Protein AF-A0A2D6R5Z2-F1 (afdb_monomer_lite)

Structure (mmCIF, N/CA/C/O backbone):
data_AF-A0A2D6R5Z2-F1
#
_entry.id   AF-A0A2D6R5Z2-F1
#
loop_
_atom_site.group_PDB
_atom_site.id
_atom_site.type_symbol
_atom_site.label_atom_id
_atom_site.label_alt_id
_atom_site.label_comp_id
_atom_site.label_asym_id
_atom_site.label_entity_id
_atom_site.label_seq_id
_atom_site.pdbx_PDB_ins_code
_atom_site.Cartn_x
_atom_site.Cartn_y
_atom_site.Cartn_z
_atom_site.occupancy
_atom_site.B_iso_or_equiv
_atom_site.auth_seq_id
_atom_site.auth_comp_id
_atom_site.auth_asym_id
_atom_site.auth_atom_id
_atom_site.pdbx_PDB_model_num
ATOM 1 N N . MET A 1 1 ? 13.146 -60.254 15.823 1.00 39.16 1 MET A N 1
ATOM 2 C CA . MET A 1 1 ? 13.601 -58.857 15.724 1.00 39.16 1 MET A CA 1
ATOM 3 C C . MET A 1 1 ? 12.431 -58.099 15.149 1.00 39.16 1 MET A C 1
ATOM 5 O O . MET A 1 1 ? 12.145 -58.248 13.973 1.00 39.16 1 MET A O 1
ATOM 9 N N . THR A 1 2 ? 11.642 -57.495 16.027 1.00 37.59 2 THR A N 1
ATOM 10 C CA . THR A 1 2 ? 10.521 -56.629 15.668 1.00 37.59 2 THR A CA 1
ATOM 11 C C . THR A 1 2 ? 11.121 -55.291 15.269 1.00 37.59 2 THR A C 1
ATOM 13 O O . THR A 1 2 ? 11.724 -54.625 16.105 1.00 37.59 2 THR A O 1
ATOM 16 N N . GLU A 1 3 ? 11.061 -54.972 13.980 1.00 41.88 3 GLU A N 1
ATOM 17 C CA . GLU A 1 3 ? 11.321 -53.620 13.497 1.00 41.88 3 GLU A CA 1
ATOM 18 C C . GLU A 1 3 ? 10.160 -52.746 13.962 1.00 41.88 3 GLU A C 1
ATOM 20 O O . GLU A 1 3 ? 9.023 -52.911 13.518 1.00 41.88 3 GLU A O 1
ATOM 25 N N . ASP A 1 4 ? 10.458 -51.869 14.917 1.00 38.34 4 ASP A N 1
ATOM 26 C CA . ASP A 1 4 ? 9.591 -50.766 15.292 1.00 38.34 4 ASP A CA 1
ATOM 27 C C . ASP A 1 4 ? 9.442 -49.857 14.069 1.00 38.34 4 ASP A C 1
ATOM 29 O O . ASP A 1 4 ? 10.375 -49.172 13.644 1.00 38.34 4 ASP A O 1
ATOM 33 N N . VAL A 1 5 ? 8.252 -49.897 13.474 1.00 45.47 5 VAL A N 1
ATOM 34 C CA . VAL A 1 5 ? 7.792 -48.903 12.511 1.00 45.47 5 VAL A CA 1
ATOM 35 C C . VAL A 1 5 ? 7.695 -47.589 13.277 1.00 45.47 5 VAL A C 1
ATOM 37 O O . VAL A 1 5 ? 6.793 -47.402 14.091 1.00 45.47 5 VAL A O 1
ATOM 40 N N . ILE A 1 6 ? 8.661 -46.700 13.052 1.00 46.09 6 ILE A N 1
ATOM 41 C CA . ILE A 1 6 ? 8.585 -45.309 13.491 1.00 46.09 6 ILE A CA 1
ATOM 42 C C . ILE A 1 6 ? 7.458 -44.680 12.672 1.00 46.09 6 ILE A C 1
ATOM 44 O O . ILE A 1 6 ? 7.634 -44.320 11.511 1.00 46.09 6 ILE A O 1
ATOM 48 N N . GLU A 1 7 ? 6.273 -44.640 13.270 1.00 42.28 7 GLU A N 1
ATOM 49 C CA . GLU A 1 7 ? 5.116 -43.899 12.794 1.00 42.28 7 GLU A CA 1
ATOM 50 C C . GLU A 1 7 ? 5.512 -42.414 12.816 1.00 42.28 7 GLU A C 1
ATOM 52 O O . GLU A 1 7 ? 5.564 -41.781 13.871 1.00 42.28 7 GLU A O 1
ATOM 57 N N . SER A 1 8 ? 5.921 -41.879 11.662 1.00 46.06 8 SER A N 1
ATOM 58 C CA . SER A 1 8 ? 6.124 -40.445 11.483 1.00 46.06 8 SER A CA 1
ATOM 59 C C . SER A 1 8 ? 4.762 -39.778 11.638 1.00 46.06 8 SER A C 1
ATOM 61 O O . SER A 1 8 ? 3.939 -39.816 10.721 1.00 46.06 8 SER A O 1
ATOM 63 N N . ASP A 1 9 ? 4.509 -39.231 12.822 1.00 47.25 9 ASP A N 1
ATOM 64 C CA . ASP A 1 9 ? 3.359 -38.381 13.115 1.00 47.25 9 ASP A CA 1
ATOM 65 C C . ASP A 1 9 ? 3.515 -37.072 12.326 1.00 47.25 9 ASP A C 1
ATOM 67 O O . ASP A 1 9 ? 3.934 -36.042 12.843 1.00 47.25 9 ASP A O 1
ATOM 71 N N . ASP A 1 10 ? 3.244 -37.144 11.022 1.00 53.81 10 ASP A N 1
ATOM 72 C CA . ASP A 1 10 ? 3.355 -36.057 10.043 1.00 53.81 10 ASP A CA 1
ATOM 73 C C . ASP A 1 10 ? 2.135 -35.123 10.131 1.00 53.81 10 ASP A C 1
ATOM 75 O O . ASP A 1 10 ? 1.510 -34.712 9.152 1.00 53.81 10 ASP A O 1
ATOM 79 N N . ARG A 1 11 ? 1.711 -34.846 11.364 1.00 55.25 11 ARG A N 1
ATOM 80 C CA . ARG A 1 11 ? 0.680 -33.868 11.674 1.00 55.25 11 ARG A CA 1
ATOM 81 C C . ARG A 1 11 ? 1.397 -32.579 12.017 1.00 55.25 11 ARG A C 1
ATOM 83 O O . ARG A 1 11 ? 1.674 -32.329 13.186 1.00 55.25 11 ARG A O 1
ATOM 90 N N . LEU A 1 12 ? 1.663 -31.762 10.994 1.00 60.84 12 LEU A N 1
ATOM 91 C CA . LEU A 1 12 ? 2.013 -30.350 11.179 1.00 60.84 12 LEU A CA 1
ATOM 92 C C . LEU A 1 12 ? 1.148 -29.773 12.301 1.00 60.84 12 LEU A C 1
ATOM 94 O O . LEU A 1 12 ? -0.090 -29.876 12.252 1.00 60.84 12 LEU A O 1
ATOM 98 N N . SER A 1 13 ? 1.802 -29.219 13.320 1.00 74.31 13 SER A N 1
ATOM 99 C CA . SER A 1 13 ? 1.117 -28.601 14.443 1.00 74.31 13 SER A CA 1
ATOM 100 C C . SER A 1 13 ? 0.208 -27.495 13.916 1.00 74.31 13 SER A C 1
ATOM 102 O O . SER A 1 13 ? 0.458 -26.897 12.868 1.00 74.31 13 SER A O 1
ATOM 104 N N . LEU A 1 14 ? -0.863 -27.188 14.648 1.00 72.44 14 LEU A N 1
ATOM 105 C CA . LEU A 1 14 ? -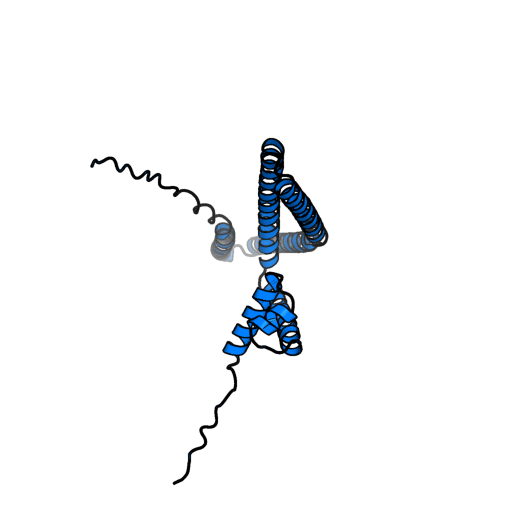1.755 -26.082 14.285 1.00 72.44 14 LEU A CA 1
ATOM 106 C C . LEU A 1 14 ? -0.979 -24.756 14.144 1.00 72.44 14 LEU A C 1
ATOM 108 O O . LEU A 1 14 ? -1.360 -23.895 13.360 1.00 72.44 14 LEU A O 1
ATOM 112 N N . ILE A 1 15 ? 0.121 -24.629 14.892 1.00 78.31 15 ILE A N 1
ATOM 113 C CA . ILE A 1 15 ? 1.047 -23.496 14.846 1.00 78.31 15 ILE A CA 1
ATOM 114 C C . ILE A 1 15 ? 1.852 -23.507 13.540 1.00 78.31 15 ILE A C 1
ATOM 116 O O . ILE A 1 15 ? 1.891 -22.490 12.860 1.00 78.31 15 ILE A O 1
ATOM 120 N N . ASP A 1 16 ? 2.402 -24.656 13.145 1.00 81.69 16 ASP A N 1
ATOM 121 C CA . ASP A 1 16 ? 3.191 -24.787 11.912 1.00 81.69 16 ASP A CA 1
ATOM 122 C C . ASP A 1 16 ? 2.331 -24.510 10.670 1.00 81.69 16 ASP A C 1
ATOM 124 O O . ASP A 1 16 ? 2.768 -23.866 9.720 1.00 81.69 16 ASP A O 1
ATOM 128 N N . LYS A 1 17 ? 1.063 -24.942 10.690 1.00 78.94 17 LYS A N 1
ATOM 129 C CA . LYS A 1 17 ? 0.096 -24.614 9.631 1.00 78.94 17 LYS A CA 1
ATOM 130 C C . LYS A 1 17 ? -0.216 -23.122 9.580 1.00 78.94 17 LYS A C 1
ATOM 132 O O . LYS A 1 17 ? -0.336 -22.572 8.492 1.00 78.94 17 LYS A O 1
ATOM 137 N N . LEU A 1 18 ? -0.344 -22.471 10.736 1.00 81.88 18 LEU A N 1
ATOM 138 C CA . LEU A 1 18 ? -0.590 -21.032 10.805 1.00 81.88 18 LEU A CA 1
ATOM 139 C C . LEU A 1 18 ? 0.605 -20.230 10.270 1.00 81.88 18 LEU A C 1
ATOM 141 O O . LEU A 1 18 ? 0.402 -19.265 9.540 1.00 81.88 18 LEU A O 1
ATOM 145 N N . GLU A 1 19 ? 1.832 -20.646 10.588 1.00 85.12 19 GLU A N 1
ATOM 146 C CA . GLU A 1 19 ? 3.057 -20.040 10.052 1.00 85.12 19 GLU A CA 1
ATOM 147 C C . GLU A 1 19 ? 3.132 -20.191 8.527 1.00 85.12 19 GLU A C 1
ATOM 149 O O . GLU A 1 19 ? 3.438 -19.235 7.815 1.00 85.12 19 GLU A O 1
ATOM 154 N N . LEU A 1 20 ? 2.754 -21.360 8.005 1.00 85.06 20 LEU A N 1
ATOM 155 C CA . LEU A 1 20 ? 2.728 -21.622 6.568 1.00 85.06 20 LEU A CA 1
ATOM 156 C C . LEU A 1 20 ? 1.670 -20.767 5.847 1.00 85.06 20 LEU A C 1
ATOM 158 O O . LEU A 1 20 ? 1.947 -20.207 4.785 1.00 85.06 20 LEU A O 1
ATOM 162 N N . VAL A 1 21 ? 0.490 -20.593 6.454 1.00 85.62 21 VAL A N 1
ATOM 163 C CA . VAL A 1 21 ? -0.570 -19.692 5.968 1.00 85.62 21 VAL A CA 1
ATOM 164 C C . VAL A 1 21 ? -0.108 -18.233 5.961 1.00 85.62 21 VAL A C 1
ATOM 166 O O . VAL A 1 21 ? -0.325 -17.537 4.967 1.00 85.62 21 VAL A O 1
ATOM 169 N N . ASP A 1 22 ? 0.552 -17.764 7.023 1.00 84.81 22 ASP A N 1
ATOM 170 C CA . ASP A 1 22 ? 1.088 -16.398 7.089 1.00 84.81 22 ASP A CA 1
ATOM 171 C C . ASP A 1 22 ? 2.170 -16.171 6.027 1.00 84.81 22 ASP A C 1
ATOM 173 O O . ASP A 1 22 ? 2.148 -15.180 5.297 1.00 84.81 22 ASP A O 1
ATOM 177 N N . GLN A 1 23 ? 3.065 -17.140 5.847 1.00 86.12 23 GLN A N 1
ATOM 178 C CA . GLN A 1 23 ? 4.128 -17.066 4.856 1.00 86.12 23 GLN A CA 1
ATOM 179 C C . GLN A 1 23 ? 3.578 -17.037 3.417 1.00 86.12 23 GLN A C 1
ATOM 181 O O . GLN A 1 23 ? 3.997 -16.203 2.607 1.00 86.12 23 GLN A O 1
ATOM 186 N N . VAL A 1 24 ? 2.589 -17.879 3.100 1.00 87.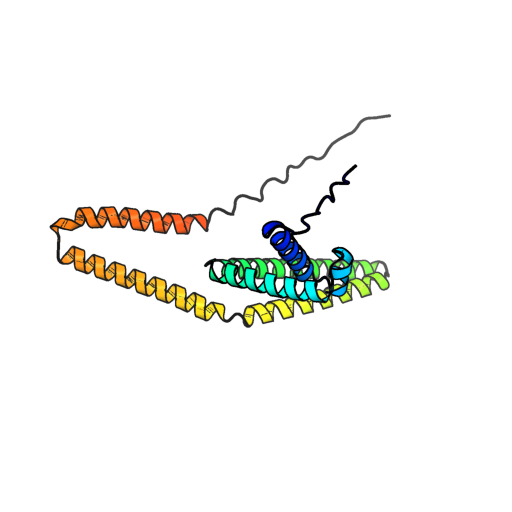06 24 VAL A N 1
ATOM 187 C CA . VAL A 1 24 ? 1.868 -17.857 1.813 1.00 87.06 24 VAL A CA 1
ATOM 188 C C . VAL A 1 24 ? 1.133 -16.528 1.617 1.00 87.06 24 VAL A C 1
ATOM 190 O O . VAL A 1 24 ? 1.204 -15.932 0.536 1.00 87.06 24 VAL A O 1
ATOM 193 N N . GLY A 1 25 ? 0.480 -16.025 2.665 1.00 84.50 25 GLY A N 1
ATOM 194 C CA . GLY A 1 25 ? -0.181 -14.723 2.687 1.00 84.50 25 GLY A CA 1
ATOM 195 C C . GLY A 1 25 ? 0.772 -13.565 2.391 1.00 84.50 25 GLY A C 1
ATOM 196 O O . GLY A 1 25 ? 0.488 -12.715 1.542 1.00 84.50 25 GLY A O 1
ATOM 197 N N . MET A 1 26 ? 1.953 -13.574 3.008 1.00 83.69 26 MET A N 1
ATOM 198 C CA . MET A 1 26 ? 3.022 -12.602 2.776 1.00 83.69 26 MET A CA 1
ATOM 199 C C . MET A 1 26 ? 3.524 -12.626 1.333 1.00 83.69 26 MET A C 1
ATOM 201 O O . MET A 1 26 ? 3.704 -11.566 0.725 1.00 83.69 26 MET A O 1
ATOM 205 N N . TYR A 1 27 ? 3.743 -13.806 0.747 1.00 85.00 27 TYR A N 1
ATOM 206 C CA . TYR A 1 27 ? 4.125 -13.899 -0.665 1.00 85.00 27 TYR A CA 1
ATOM 207 C C . TYR A 1 27 ? 3.013 -13.400 -1.588 1.00 85.00 27 TYR A C 1
ATOM 209 O O . TYR A 1 27 ? 3.294 -12.717 -2.576 1.00 85.00 27 TYR A O 1
ATOM 217 N N . HIS A 1 28 ? 1.751 -13.653 -1.243 1.00 83.50 28 HIS A N 1
ATOM 218 C CA . HIS A 1 28 ? 0.632 -13.126 -2.009 1.00 83.50 28 HIS A CA 1
ATOM 219 C C . HIS A 1 28 ? 0.566 -11.589 -1.964 1.00 83.50 28 HIS A C 1
ATOM 221 O O . HIS A 1 28 ? 0.399 -10.963 -3.012 1.00 83.50 28 HIS A O 1
ATOM 227 N N . ILE A 1 29 ? 0.781 -10.966 -0.797 1.00 82.50 29 ILE A N 1
ATOM 228 C CA . ILE A 1 29 ? 0.843 -9.496 -0.655 1.00 82.50 29 ILE A CA 1
ATOM 229 C C . ILE A 1 29 ? 2.010 -8.902 -1.454 1.00 82.50 29 ILE A C 1
ATOM 231 O O . ILE A 1 29 ? 1.859 -7.857 -2.084 1.00 82.50 29 ILE A O 1
ATOM 235 N N . LYS A 1 30 ? 3.160 -9.585 -1.486 1.00 82.75 30 LYS A N 1
ATOM 236 C CA . LYS A 1 30 ? 4.334 -9.177 -2.279 1.00 82.75 30 LYS A CA 1
ATOM 237 C C . LYS A 1 30 ? 4.113 -9.269 -3.796 1.00 82.75 30 LYS A C 1
ATOM 239 O O . LYS A 1 30 ? 4.973 -8.832 -4.554 1.00 82.75 30 LYS A O 1
ATOM 244 N N . GLY A 1 31 ? 2.977 -9.806 -4.245 1.00 80.25 31 GLY A N 1
ATOM 245 C CA . GLY A 1 31 ? 2.599 -9.865 -5.656 1.00 80.25 31 GLY A CA 1
ATOM 246 C C . GLY A 1 31 ? 3.071 -11.117 -6.392 1.00 80.25 31 GLY A C 1
ATOM 247 O O . GLY A 1 31 ? 2.947 -11.162 -7.615 1.00 80.25 31 GLY A O 1
ATOM 248 N N . TYR A 1 32 ? 3.571 -12.135 -5.682 1.00 85.38 32 TYR A N 1
ATOM 249 C CA . TYR A 1 32 ? 3.871 -13.429 -6.296 1.00 85.38 32 TYR A CA 1
ATOM 250 C C . TYR A 1 32 ? 2.575 -14.100 -6.766 1.00 85.38 32 TYR A C 1
ATOM 252 O O . TYR A 1 32 ? 1.542 -14.083 -6.086 1.00 85.38 32 TYR A O 1
ATOM 260 N N . SER A 1 33 ? 2.620 -14.702 -7.949 1.00 84.62 33 SER A N 1
ATOM 261 C CA . SER A 1 33 ? 1.496 -15.446 -8.502 1.00 84.62 33 SER A CA 1
ATOM 262 C C . SER A 1 33 ? 1.364 -16.821 -7.835 1.00 84.62 33 SER A C 1
ATOM 264 O O . SER A 1 33 ? 2.344 -17.433 -7.423 1.00 84.62 33 SER A O 1
ATOM 266 N N . VAL A 1 34 ? 0.140 -17.356 -7.767 1.00 84.56 34 VAL A N 1
ATOM 267 C CA . VAL A 1 34 ? -0.150 -18.697 -7.213 1.00 84.56 34 VAL A CA 1
ATOM 268 C C . VAL A 1 34 ? 0.807 -19.802 -7.709 1.00 84.56 34 VAL A C 1
ATOM 270 O O . VAL A 1 34 ? 1.256 -20.595 -6.882 1.00 84.56 34 VAL A O 1
ATOM 273 N N . PRO A 1 35 ? 1.158 -19.902 -9.011 1.00 85.38 35 PRO A N 1
ATOM 274 C CA . PRO A 1 35 ? 2.120 -20.910 -9.453 1.00 85.38 35 PRO A CA 1
ATOM 275 C C . PRO A 1 35 ? 3.550 -20.664 -8.948 1.00 85.38 35 PRO A C 1
ATOM 277 O O . PRO A 1 35 ? 4.248 -21.640 -8.689 1.00 85.38 35 PRO A O 1
ATOM 280 N N . GLU A 1 36 ? 3.979 -19.410 -8.780 1.00 83.56 36 GLU A N 1
ATOM 281 C CA . GLU A 1 36 ? 5.300 -19.077 -8.226 1.00 83.56 36 GLU A CA 1
ATOM 282 C C . GLU A 1 36 ? 5.379 -19.430 -6.740 1.00 83.56 36 GLU A C 1
ATOM 284 O O . GLU A 1 36 ? 6.362 -20.022 -6.310 1.00 83.56 36 GLU A O 1
ATOM 289 N N . ILE A 1 37 ? 4.317 -19.149 -5.977 1.00 84.44 37 ILE A N 1
ATOM 290 C CA . ILE A 1 37 ? 4.223 -19.503 -4.551 1.00 84.44 37 ILE A CA 1
ATOM 291 C C . ILE A 1 37 ? 4.243 -21.025 -4.373 1.00 84.44 37 ILE A C 1
ATOM 293 O O . ILE A 1 37 ? 5.003 -21.542 -3.559 1.00 84.44 37 ILE A O 1
ATOM 297 N N . SER A 1 38 ? 3.463 -21.743 -5.186 1.00 86.44 38 SER A N 1
ATOM 298 C CA . SER A 1 38 ? 3.433 -23.210 -5.207 1.00 86.44 38 SER A CA 1
ATOM 299 C C . SER A 1 38 ? 4.816 -23.809 -5.482 1.00 86.44 38 SER A C 1
ATOM 301 O O . SER A 1 38 ? 5.221 -24.742 -4.801 1.00 86.44 38 SER A O 1
ATOM 303 N N . SER A 1 39 ? 5.576 -23.239 -6.425 1.00 86.75 39 SER A N 1
ATOM 304 C CA . SER A 1 39 ? 6.948 -23.690 -6.711 1.00 86.75 39 SER A CA 1
ATOM 305 C C . SER A 1 39 ? 7.965 -23.297 -5.637 1.00 86.75 39 SER A C 1
ATOM 307 O O . SER A 1 39 ? 8.949 -24.003 -5.457 1.00 86.75 39 SER A O 1
ATOM 309 N N . LEU A 1 40 ? 7.760 -22.176 -4.944 1.00 86.50 40 LEU A N 1
ATOM 310 C CA . LEU A 1 40 ? 8.678 -21.695 -3.910 1.00 86.50 40 LEU A CA 1
ATOM 311 C C . LEU A 1 40 ? 8.542 -22.480 -2.602 1.00 86.50 40 LEU A C 1
ATOM 313 O O . LEU A 1 40 ? 9.540 -22.706 -1.925 1.00 86.50 40 LEU A O 1
ATOM 317 N N . MET A 1 41 ? 7.314 -22.861 -2.250 1.00 82.50 41 MET A N 1
ATOM 318 C CA . MET A 1 41 ? 7.002 -23.529 -0.984 1.00 82.50 41 MET A CA 1
ATOM 319 C C . MET A 1 41 ? 6.791 -25.041 -1.123 1.00 82.50 41 MET A C 1
ATOM 321 O O . MET A 1 41 ? 6.594 -25.703 -0.113 1.00 82.50 41 MET A O 1
ATOM 325 N N . ASP A 1 42 ? 6.854 -25.577 -2.348 1.00 84.81 42 ASP A N 1
ATOM 326 C CA . ASP A 1 42 ? 6.578 -26.987 -2.669 1.00 84.81 42 ASP A CA 1
ATOM 327 C C . ASP A 1 42 ? 5.188 -27.448 -2.191 1.00 84.81 42 ASP A C 1
ATOM 329 O O . ASP A 1 42 ? 5.005 -28.524 -1.630 1.00 84.81 42 ASP A O 1
ATOM 333 N N . VAL A 1 43 ? 4.188 -26.586 -2.402 1.00 84.38 43 VAL A N 1
ATOM 334 C CA . VAL A 1 43 ? 2.793 -26.809 -1.990 1.00 84.38 43 VAL A CA 1
ATOM 335 C C . VAL A 1 43 ? 1.886 -26.863 -3.215 1.00 84.38 43 VAL A C 1
ATOM 337 O O . VAL A 1 43 ? 2.140 -26.176 -4.214 1.00 84.38 43 VAL A O 1
ATOM 340 N N . ASP A 1 44 ? 0.803 -27.643 -3.166 1.00 88.56 44 ASP A N 1
ATOM 341 C CA . ASP A 1 44 ? -0.120 -27.737 -4.294 1.00 88.56 44 ASP A CA 1
ATOM 342 C C . ASP A 1 44 ? -0.838 -26.401 -4.562 1.00 88.56 44 ASP A C 1
ATOM 344 O O . ASP A 1 44 ? -1.157 -25.615 -3.668 1.00 88.56 44 ASP A O 1
ATOM 348 N N . LYS A 1 45 ? -1.140 -26.128 -5.834 1.00 85.31 45 LYS A N 1
ATOM 349 C CA . LYS A 1 45 ? -1.816 -24.886 -6.246 1.00 85.31 45 LYS A CA 1
ATOM 350 C C . LYS A 1 45 ? -3.226 -24.754 -5.667 1.00 85.31 45 LYS A C 1
ATOM 352 O O . LYS A 1 45 ? -3.760 -23.643 -5.656 1.00 85.31 45 LYS A O 1
ATOM 357 N N . SER A 1 46 ? -3.874 -25.859 -5.302 1.00 87.25 46 SER A N 1
ATOM 358 C CA . SER A 1 46 ? -5.163 -25.846 -4.610 1.00 87.25 46 SER A CA 1
ATOM 359 C C . SER A 1 46 ? -4.989 -25.367 -3.173 1.00 87.25 46 SER A C 1
ATOM 361 O O . SER A 1 46 ? -5.631 -24.398 -2.776 1.00 87.25 46 SER A O 1
ATOM 363 N N . GLU A 1 47 ? -4.042 -25.961 -2.452 1.00 84.44 47 GLU A N 1
ATOM 364 C CA . GLU A 1 47 ? -3.737 -25.630 -1.058 1.00 84.44 47 GLU A CA 1
ATOM 365 C C . GLU A 1 47 ? -3.251 -24.183 -0.915 1.00 84.44 47 GLU A C 1
ATOM 367 O O . GLU A 1 47 ? -3.691 -23.468 -0.024 1.00 84.44 47 GLU A O 1
ATOM 372 N N . VAL A 1 48 ? -2.443 -23.677 -1.855 1.00 85.25 48 VAL A N 1
ATOM 373 C CA . VAL A 1 48 ? -2.037 -22.257 -1.877 1.00 85.25 48 VAL A CA 1
ATOM 374 C C . VAL A 1 48 ? -3.239 -21.312 -1.963 1.00 85.25 48 VAL A C 1
ATOM 376 O O . VAL A 1 48 ? -3.229 -20.256 -1.335 1.00 85.25 48 VAL A O 1
ATOM 379 N N . ARG A 1 49 ? -4.288 -21.657 -2.721 1.00 86.62 49 ARG A N 1
ATOM 380 C CA . ARG A 1 49 ? -5.494 -20.813 -2.795 1.00 86.62 49 ARG A CA 1
ATOM 381 C C . ARG A 1 49 ? -6.282 -20.847 -1.494 1.00 86.62 49 ARG A C 1
ATOM 383 O O . ARG A 1 49 ? -6.701 -19.790 -1.035 1.00 86.62 49 ARG A O 1
ATOM 390 N N . GLU A 1 50 ? -6.442 -22.029 -0.911 1.00 88.44 50 GLU A N 1
ATOM 391 C CA . GLU A 1 50 ? -7.120 -22.195 0.377 1.00 88.44 50 GLU A CA 1
ATOM 392 C C . GLU A 1 50 ? -6.397 -21.414 1.480 1.00 88.44 50 GLU A C 1
ATOM 394 O O . GLU A 1 50 ? -7.028 -20.634 2.187 1.00 88.44 50 GLU A O 1
ATOM 399 N N . MET A 1 51 ? -5.067 -21.500 1.542 1.00 85.75 51 MET A N 1
ATOM 400 C CA . MET A 1 51 ? -4.257 -20.744 2.501 1.00 85.75 51 MET A CA 1
ATOM 401 C C . MET A 1 51 ? -4.330 -19.228 2.281 1.00 85.75 51 MET A C 1
ATOM 403 O O . MET A 1 51 ? -4.361 -18.473 3.247 1.00 85.75 51 MET A O 1
ATOM 407 N N . ILE A 1 52 ? -4.417 -18.752 1.033 1.00 86.00 52 ILE A N 1
ATOM 408 C CA . ILE A 1 52 ? -4.649 -17.325 0.747 1.00 86.00 52 ILE A CA 1
ATOM 409 C C . ILE A 1 52 ? -6.015 -16.869 1.278 1.00 86.00 52 ILE A C 1
ATOM 411 O O . ILE A 1 52 ? -6.133 -15.766 1.820 1.00 86.00 52 ILE A O 1
ATOM 415 N N . ASP A 1 53 ? -7.053 -17.685 1.116 1.00 86.69 53 ASP A N 1
ATOM 416 C CA . ASP A 1 53 ? -8.397 -17.349 1.583 1.00 86.69 53 ASP A CA 1
ATOM 417 C C . ASP A 1 53 ? -8.501 -17.415 3.117 1.00 86.69 53 ASP A C 1
ATOM 419 O O . ASP A 1 53 ? -9.112 -16.531 3.728 1.00 86.69 53 ASP A O 1
ATOM 423 N N . GLU A 1 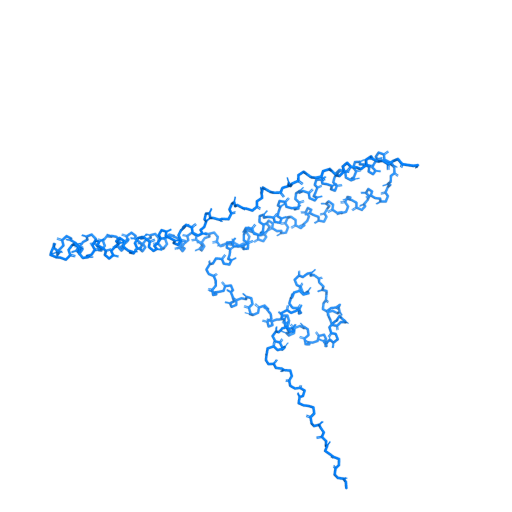54 ? -7.833 -18.376 3.761 1.00 84.00 54 GLU A N 1
ATOM 424 C CA . GLU A 1 54 ? -7.680 -18.421 5.221 1.00 84.00 54 GLU A CA 1
ATOM 425 C C . GLU A 1 54 ? -6.915 -17.205 5.748 1.00 84.00 54 GLU A C 1
ATOM 427 O O . GLU A 1 54 ? -7.352 -16.559 6.703 1.00 84.00 54 GLU A O 1
ATOM 432 N N . TYR A 1 55 ? -5.828 -16.822 5.083 1.00 84.88 55 TYR A N 1
ATOM 433 C CA . TYR A 1 55 ? -5.049 -15.642 5.433 1.00 84.88 55 TYR A CA 1
ATOM 434 C C . TYR A 1 55 ? -5.885 -14.353 5.361 1.00 84.88 55 TYR A C 1
ATOM 436 O O . TYR A 1 55 ? -5.856 -13.523 6.273 1.00 84.88 55 TYR A O 1
ATOM 444 N N . ARG A 1 56 ? -6.724 -14.204 4.327 1.00 82.25 56 ARG A N 1
ATOM 445 C CA . ARG A 1 56 ? -7.684 -13.089 4.230 1.00 82.25 56 ARG A CA 1
ATOM 446 C C . ARG A 1 56 ? -8.695 -13.092 5.371 1.00 82.25 56 ARG A C 1
ATOM 448 O O . ARG A 1 56 ? -9.058 -12.025 5.862 1.00 82.25 56 ARG A O 1
ATOM 455 N N . LEU A 1 57 ? -9.171 -14.263 5.790 1.00 83.94 57 LEU A N 1
ATOM 456 C CA . LEU A 1 57 ? -10.102 -14.377 6.911 1.00 83.94 57 LEU A CA 1
ATOM 457 C C . LEU A 1 57 ? -9.446 -13.941 8.229 1.00 83.94 57 LEU A C 1
ATOM 459 O O . LEU A 1 57 ? -10.079 -13.235 9.015 1.00 83.94 57 LEU A O 1
ATOM 463 N N . ILE A 1 58 ? -8.189 -14.329 8.454 1.00 82.38 58 ILE A N 1
ATOM 464 C CA . ILE A 1 58 ? -7.403 -13.923 9.628 1.00 82.38 58 ILE A CA 1
ATOM 465 C C . ILE A 1 58 ? -7.214 -12.405 9.632 1.00 82.38 58 ILE A C 1
ATOM 467 O O . ILE A 1 58 ? -7.516 -11.764 10.638 1.00 82.38 58 ILE A O 1
ATOM 471 N N . LEU A 1 59 ? -6.821 -11.819 8.497 1.00 76.94 59 LEU A N 1
ATOM 472 C CA . LEU A 1 59 ? -6.682 -10.369 8.355 1.00 76.94 59 LEU A CA 1
ATOM 473 C C . LEU A 1 59 ? -7.994 -9.623 8.613 1.00 76.94 59 LEU A C 1
ATOM 475 O O . LEU A 1 59 ? -7.988 -8.624 9.323 1.00 76.94 59 LEU A O 1
ATOM 479 N N . ASN A 1 60 ? -9.123 -10.106 8.085 1.00 76.56 60 ASN A N 1
ATOM 480 C CA . ASN A 1 60 ? -10.428 -9.479 8.322 1.00 76.56 60 ASN A CA 1
ATOM 481 C C . ASN A 1 60 ? -10.831 -9.539 9.800 1.00 76.56 60 ASN A C 1
ATOM 483 O O . ASN A 1 60 ? -11.295 -8.544 10.348 1.00 76.56 60 ASN A O 1
ATOM 487 N N . ARG A 1 61 ? -10.600 -10.669 10.478 1.00 77.31 61 ARG A N 1
ATOM 488 C CA . ARG A 1 61 ? -10.839 -10.774 11.927 1.00 77.31 61 ARG A CA 1
ATOM 489 C C . ARG A 1 61 ? -9.933 -9.841 12.722 1.00 77.31 61 ARG A C 1
ATOM 491 O O . ARG A 1 61 ? -10.388 -9.221 13.679 1.00 77.31 61 ARG A O 1
ATOM 498 N N . GLN A 1 62 ? -8.670 -9.726 12.323 1.00 69.69 62 GLN A N 1
ATOM 499 C CA . GLN A 1 62 ? -7.732 -8.813 12.962 1.00 69.69 62 GLN A CA 1
ATOM 500 C C . GLN A 1 62 ? -8.145 -7.350 12.741 1.00 69.69 62 GLN A C 1
ATOM 502 O O . GLN A 1 62 ? -8.110 -6.561 13.683 1.00 69.69 62 GLN A O 1
ATOM 507 N N . ALA A 1 63 ? -8.632 -7.012 11.545 1.00 65.38 63 ALA A N 1
ATOM 508 C CA . ALA A 1 63 ? -9.174 -5.697 11.215 1.00 65.38 63 ALA A CA 1
ATOM 509 C C . ALA A 1 63 ? -10.440 -5.351 12.018 1.00 65.38 63 ALA A C 1
ATOM 511 O O . ALA A 1 63 ? -10.621 -4.200 12.401 1.00 65.38 63 ALA A O 1
ATOM 512 N N . GLU A 1 64 ? -11.307 -6.325 12.304 1.00 67.31 64 GLU A N 1
ATOM 513 C CA . GLU A 1 64 ? -12.468 -6.133 13.186 1.00 67.31 64 GLU A CA 1
ATOM 514 C C . GLU A 1 64 ? -12.064 -5.966 14.656 1.00 67.31 64 GLU A C 1
ATOM 516 O O . GLU A 1 64 ? -12.718 -5.233 15.399 1.00 67.31 64 GLU A O 1
ATOM 521 N N . SER A 1 65 ? -10.995 -6.645 15.080 1.00 71.69 65 SER A N 1
ATOM 522 C CA . SER A 1 65 ? -10.508 -6.600 16.462 1.00 71.69 65 SER A CA 1
ATOM 523 C C . SER A 1 65 ? -9.714 -5.342 16.801 1.00 71.69 65 SER A C 1
ATOM 525 O O . SER A 1 65 ? -9.631 -4.990 17.975 1.00 71.69 65 SER A O 1
ATOM 527 N N . ASP A 1 66 ? -9.139 -4.675 15.798 1.00 65.50 66 ASP A N 1
ATOM 528 C CA . ASP A 1 66 ? -8.265 -3.523 15.985 1.00 65.50 66 ASP A CA 1
ATOM 529 C C . ASP A 1 66 ? -8.965 -2.214 15.566 1.00 65.50 66 ASP A C 1
ATOM 531 O O . ASP A 1 66 ? -9.122 -1.942 14.370 1.00 65.50 66 ASP A O 1
ATOM 535 N N . PRO A 1 67 ? -9.357 -1.365 16.537 1.00 66.31 67 PRO A N 1
ATOM 536 C CA . PRO A 1 67 ? -10.003 -0.082 16.271 1.00 66.31 67 PRO A CA 1
ATOM 537 C C . PRO A 1 67 ? -9.178 0.883 15.405 1.00 66.31 67 PRO A C 1
ATOM 539 O O . PRO A 1 67 ? -9.770 1.724 14.727 1.00 66.31 67 PRO A O 1
ATOM 542 N N . TYR A 1 68 ? -7.846 0.756 15.395 1.00 66.00 68 TYR A N 1
ATOM 543 C CA . TYR A 1 68 ? -6.910 1.651 14.701 1.00 66.00 68 TYR A CA 1
ATOM 544 C C . TYR A 1 68 ? -6.398 1.083 13.372 1.00 66.00 68 TYR A C 1
ATOM 546 O O . TYR A 1 68 ? -5.614 1.729 12.674 1.00 66.00 68 TYR A O 1
ATOM 554 N N . PHE A 1 69 ? -6.841 -0.113 12.975 1.00 68.44 69 PHE A N 1
ATOM 555 C CA . PHE A 1 69 ? -6.400 -0.750 11.734 1.00 68.44 69 PHE A CA 1
ATOM 556 C C . PHE A 1 69 ? -6.606 0.149 10.508 1.00 68.44 69 PHE A C 1
ATOM 558 O O . PHE A 1 69 ? -5.705 0.293 9.682 1.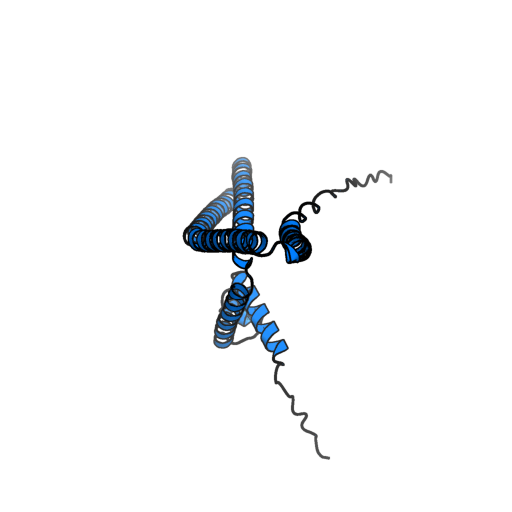00 68.44 69 PHE A O 1
ATOM 565 N N . LEU A 1 70 ? -7.769 0.798 10.415 1.00 67.88 70 LEU A N 1
ATOM 566 C CA . LEU A 1 70 ? -8.089 1.697 9.306 1.00 67.88 70 LEU A CA 1
ATOM 567 C C . LEU A 1 70 ? -7.172 2.922 9.263 1.00 67.88 70 LEU A C 1
ATOM 569 O O . LEU A 1 70 ? -6.717 3.289 8.183 1.00 67.88 70 LEU A O 1
ATOM 573 N N . GLU A 1 71 ? -6.864 3.518 10.415 1.00 68.62 71 GLU A N 1
ATOM 574 C CA . GLU A 1 71 ? -5.956 4.666 10.505 1.00 68.62 71 GLU A CA 1
ATOM 575 C C . GLU A 1 71 ? -4.544 4.282 10.058 1.00 68.62 71 GLU A C 1
ATOM 577 O O . GLU A 1 71 ? -3.958 4.956 9.213 1.00 68.62 71 GLU A O 1
ATOM 582 N N . ARG A 1 72 ? -4.023 3.135 10.511 1.00 72.94 72 ARG A N 1
ATOM 583 C CA . ARG A 1 72 ? -2.711 2.647 10.059 1.00 72.94 72 ARG A CA 1
ATOM 584 C C . ARG A 1 72 ? -2.685 2.365 8.560 1.00 72.94 72 ARG A C 1
ATOM 586 O O . ARG A 1 72 ? -1.706 2.689 7.894 1.00 72.94 72 ARG A O 1
ATOM 593 N N . VAL A 1 73 ? -3.754 1.797 8.002 1.00 74.50 73 VAL A N 1
ATOM 594 C CA . VAL A 1 73 ? -3.866 1.580 6.550 1.00 74.50 73 VAL A CA 1
ATOM 595 C C . VAL A 1 73 ? -3.892 2.910 5.793 1.00 74.50 73 VAL A C 1
ATOM 597 O O . VAL A 1 73 ? -3.227 3.024 4.762 1.00 74.50 73 VAL A O 1
ATOM 600 N N . GLN A 1 74 ? -4.601 3.924 6.295 1.00 74.81 74 GLN A N 1
ATOM 601 C CA . GLN A 1 74 ? -4.625 5.268 5.706 1.00 74.81 74 GLN A CA 1
ATOM 602 C C . GLN A 1 74 ? -3.254 5.953 5.781 1.00 74.81 74 GLN A C 1
ATOM 604 O O . GLN A 1 74 ? -2.781 6.477 4.774 1.00 74.81 74 GLN A O 1
ATOM 609 N N . LEU A 1 75 ? -2.575 5.894 6.926 1.00 77.00 75 LEU A N 1
ATOM 610 C CA . LEU A 1 75 ? -1.229 6.448 7.097 1.00 77.00 75 LEU A CA 1
ATOM 611 C C . LEU A 1 75 ? -0.215 5.758 6.178 1.00 77.00 75 LEU A C 1
ATOM 613 O O . LEU A 1 75 ? 0.530 6.433 5.468 1.00 77.00 75 LEU A O 1
ATOM 617 N N . ASN A 1 76 ? -0.242 4.425 6.104 1.00 79.31 76 ASN A N 1
ATOM 618 C CA . ASN A 1 76 ? 0.604 3.655 5.188 1.00 79.31 76 ASN A CA 1
ATOM 619 C C . ASN A 1 76 ? 0.309 3.985 3.719 1.00 79.31 76 ASN A C 1
ATOM 621 O O . ASN A 1 76 ? 1.224 4.083 2.908 1.00 79.31 76 ASN A O 1
ATOM 625 N N . THR A 1 77 ? -0.962 4.199 3.380 1.00 80.38 77 THR A N 1
ATOM 626 C CA . THR A 1 77 ? -1.408 4.632 2.049 1.00 80.38 77 THR A CA 1
ATOM 627 C C . THR A 1 77 ? -0.833 6.005 1.693 1.00 80.38 77 THR A C 1
ATOM 629 O O . THR A 1 77 ? -0.289 6.174 0.603 1.00 80.38 77 THR A O 1
ATOM 632 N N . ILE A 1 78 ? -0.901 6.978 2.604 1.00 82.06 78 ILE A N 1
ATOM 633 C CA . ILE A 1 78 ? -0.330 8.320 2.405 1.00 82.06 78 ILE A CA 1
ATOM 634 C C . ILE A 1 78 ? 1.193 8.244 2.272 1.00 82.06 78 ILE A C 1
ATOM 636 O O . ILE A 1 78 ? 1.762 8.867 1.376 1.00 82.06 78 ILE A O 1
ATOM 640 N N . LYS A 1 79 ? 1.854 7.443 3.113 1.00 85.81 79 LYS A N 1
ATOM 641 C CA . LYS A 1 79 ? 3.299 7.217 3.031 1.00 85.81 79 LYS A CA 1
ATOM 642 C C . LYS A 1 79 ? 3.699 6.627 1.675 1.00 85.81 79 LYS A C 1
ATOM 644 O O . LYS A 1 79 ? 4.572 7.178 1.016 1.00 85.81 79 LYS A O 1
ATOM 649 N N . ALA A 1 80 ? 3.001 5.591 1.212 1.00 84.19 80 ALA A N 1
ATOM 650 C CA . ALA A 1 80 ? 3.242 4.989 -0.098 1.00 84.19 80 ALA A CA 1
ATOM 651 C C . ALA A 1 80 ? 3.000 5.973 -1.258 1.00 84.19 80 ALA A C 1
ATOM 653 O O . ALA A 1 80 ? 3.720 5.944 -2.252 1.00 84.19 80 ALA A O 1
ATOM 654 N N . LEU A 1 81 ? 2.008 6.867 -1.150 1.00 84.44 81 LEU A N 1
ATOM 655 C CA . LEU A 1 81 ? 1.788 7.926 -2.143 1.00 84.44 81 LEU A CA 1
ATOM 656 C C . LEU A 1 81 ? 2.972 8.898 -2.220 1.00 84.44 81 LEU A C 1
ATOM 658 O O . LEU A 1 81 ? 3.368 9.260 -3.327 1.00 84.44 81 LEU A O 1
ATOM 662 N N . ASN A 1 82 ? 3.545 9.279 -1.076 1.00 86.44 82 ASN A N 1
ATOM 663 C CA . ASN A 1 82 ? 4.741 10.123 -1.032 1.00 86.44 82 ASN A CA 1
ATOM 664 C C . ASN A 1 82 ? 5.955 9.402 -1.635 1.00 86.44 82 ASN A C 1
ATOM 666 O O . ASN A 1 82 ? 6.644 9.973 -2.476 1.00 86.44 82 ASN A O 1
ATOM 670 N N . GLU A 1 83 ? 6.169 8.131 -1.283 1.00 89.44 83 GLU A N 1
ATOM 671 C CA . GLU A 1 83 ? 7.238 7.306 -1.865 1.00 89.44 83 GLU A CA 1
ATOM 672 C C . GLU A 1 83 ? 7.080 7.176 -3.392 1.00 89.44 83 GLU A C 1
ATOM 674 O O . GLU A 1 83 ? 8.052 7.304 -4.135 1.00 89.44 83 GLU A O 1
ATOM 679 N N . PHE A 1 84 ? 5.856 7.006 -3.906 1.00 90.00 84 PHE A N 1
ATOM 680 C CA . PHE A 1 84 ? 5.611 7.006 -5.352 1.00 90.00 84 PHE A CA 1
ATOM 681 C C . PHE A 1 84 ? 5.922 8.347 -6.021 1.00 90.00 84 PHE A C 1
ATOM 683 O O . PHE A 1 84 ? 6.360 8.355 -7.173 1.00 90.00 84 PHE A O 1
ATOM 690 N N . ASP A 1 85 ? 5.715 9.471 -5.338 1.00 88.44 85 ASP A N 1
ATOM 691 C CA . ASP A 1 85 ? 6.082 10.785 -5.866 1.00 88.44 85 ASP A CA 1
ATOM 692 C C . ASP A 1 85 ? 7.601 10.973 -5.939 1.00 88.44 85 ASP A C 1
ATOM 694 O O . ASP A 1 85 ? 8.105 11.499 -6.937 1.00 88.44 85 ASP A O 1
ATOM 698 N N . GLU A 1 86 ? 8.340 10.475 -4.949 1.00 92.44 86 GLU A N 1
ATOM 699 C CA . GLU A 1 86 ? 9.806 10.457 -4.963 1.00 92.44 86 GLU A CA 1
ATOM 700 C C . GLU A 1 86 ? 10.352 9.560 -6.079 1.00 92.44 86 GLU A C 1
ATOM 702 O O . GLU A 1 86 ? 11.134 10.030 -6.910 1.00 92.44 86 GLU A O 1
ATOM 707 N N . ILE A 1 87 ? 9.862 8.319 -6.186 1.00 91.56 87 ILE A N 1
ATOM 708 C CA . ILE A 1 87 ? 10.231 7.387 -7.265 1.00 91.56 87 ILE A CA 1
ATOM 709 C C . ILE A 1 87 ? 9.893 7.994 -8.631 1.00 91.56 87 ILE A C 1
ATOM 711 O O . ILE A 1 87 ? 10.667 7.879 -9.585 1.00 91.56 87 ILE A O 1
ATOM 715 N N . GLY A 1 88 ? 8.741 8.657 -8.7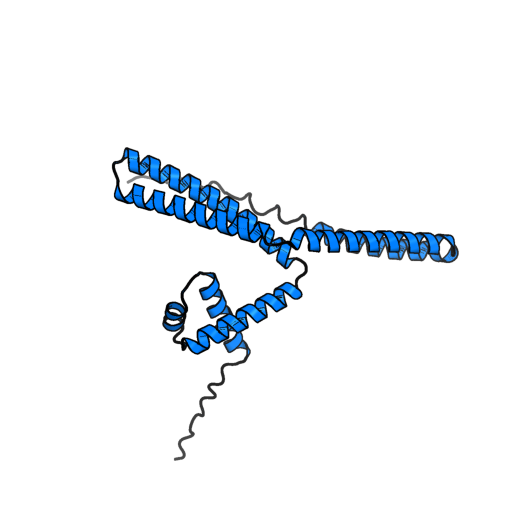51 1.00 89.19 88 GLY A N 1
ATOM 716 C CA . GLY A 1 88 ? 8.333 9.348 -9.969 1.00 89.19 88 GLY A CA 1
ATOM 717 C C . GLY A 1 88 ? 9.317 10.448 -10.366 1.00 89.19 88 GLY A C 1
ATOM 718 O O . GLY A 1 88 ? 9.679 10.548 -11.542 1.00 89.19 88 GLY A O 1
ATOM 719 N N . LYS A 1 89 ? 9.786 11.239 -9.397 1.00 92.44 89 LYS A N 1
ATOM 720 C CA . LYS A 1 89 ? 10.784 12.293 -9.608 1.00 92.44 89 LYS A CA 1
ATOM 721 C C . LYS A 1 89 ? 12.145 11.719 -10.014 1.00 92.44 89 LYS A C 1
ATOM 723 O O . LYS A 1 89 ? 12.688 12.144 -11.031 1.00 92.44 89 LYS A O 1
ATOM 728 N N . GLU A 1 90 ? 12.654 10.724 -9.293 1.00 90.44 90 GLU A N 1
ATOM 729 C CA . GLU A 1 90 ? 13.932 10.062 -9.599 1.00 90.44 90 GLU A CA 1
ATOM 730 C C . GLU A 1 90 ? 13.904 9.373 -10.976 1.00 90.44 90 GLU A C 1
ATOM 732 O O . GLU A 1 90 ? 14.856 9.443 -11.761 1.00 90.44 90 GLU A O 1
ATOM 737 N N . SER A 1 91 ? 12.768 8.770 -11.334 1.00 90.44 91 SER A N 1
ATOM 738 C CA . SER A 1 91 ? 12.564 8.183 -12.661 1.00 90.44 91 SER A CA 1
ATOM 739 C C . SER A 1 91 ? 12.620 9.250 -13.761 1.00 90.44 91 SER A C 1
ATOM 741 O O . SER A 1 91 ? 13.230 9.019 -14.806 1.00 90.44 91 SER A O 1
ATOM 743 N N . TRP A 1 92 ? 12.053 10.442 -13.536 1.00 92.00 92 TRP A N 1
ATOM 744 C CA . TRP A 1 92 ? 12.153 11.571 -14.471 1.00 92.00 92 TRP A CA 1
ATOM 745 C C . TRP A 1 92 ? 13.574 12.130 -14.589 1.00 92.00 92 TRP A C 1
ATOM 747 O O . TRP A 1 92 ? 14.014 12.457 -15.694 1.00 92.00 92 TRP A O 1
ATOM 757 N N . GLU A 1 93 ? 14.318 12.200 -13.488 1.00 91.38 93 GLU A N 1
ATOM 758 C CA . GLU A 1 93 ? 15.738 12.568 -13.504 1.00 91.38 93 GLU A CA 1
ATOM 759 C C . GLU A 1 93 ? 16.549 11.548 -14.318 1.00 91.38 93 GLU A C 1
ATOM 761 O O . GLU A 1 93 ? 17.328 11.926 -15.196 1.00 91.38 93 GLU A O 1
ATOM 766 N N . THR A 1 94 ? 16.262 10.253 -14.150 1.00 90.31 94 THR A N 1
ATOM 767 C CA . THR A 1 94 ? 16.848 9.169 -14.954 1.00 90.31 94 THR A CA 1
ATOM 768 C C . THR A 1 94 ? 16.510 9.310 -16.443 1.00 90.31 94 THR A C 1
ATOM 770 O O . THR A 1 94 ? 17.374 9.093 -17.296 1.00 90.31 94 THR A O 1
ATOM 773 N N . VAL A 1 95 ? 15.288 9.731 -16.793 1.00 90.69 95 VAL A N 1
ATOM 774 C CA . VAL A 1 95 ? 14.901 10.044 -18.183 1.00 90.69 95 VAL A CA 1
ATOM 775 C C . VAL A 1 95 ? 15.735 11.198 -18.749 1.00 90.69 95 VAL A C 1
ATOM 777 O O . VAL A 1 95 ? 16.171 11.115 -19.904 1.00 90.69 95 VAL A O 1
ATOM 780 N N . SER A 1 96 ? 15.973 12.253 -17.963 1.00 91.44 96 SER A N 1
ATOM 781 C CA . SER A 1 96 ? 16.803 13.394 -18.373 1.00 91.44 96 SER A CA 1
ATOM 782 C C . SER A 1 96 ? 18.245 12.955 -18.625 1.00 91.44 96 SER A C 1
ATOM 784 O O . SER A 1 96 ? 18.757 13.128 -19.730 1.00 91.44 96 SER A O 1
ATOM 786 N N . ILE A 1 97 ? 18.857 12.265 -17.659 1.00 91.69 97 ILE A N 1
ATOM 787 C CA . ILE A 1 97 ? 20.237 11.769 -17.753 1.00 91.69 97 ILE A CA 1
ATOM 788 C C . ILE A 1 97 ? 20.392 10.820 -18.948 1.00 91.69 97 ILE A C 1
ATOM 790 O O . ILE A 1 97 ? 21.339 10.946 -19.727 1.00 91.69 97 ILE A O 1
ATOM 794 N N . ALA A 1 98 ? 19.460 9.884 -19.143 1.00 90.75 98 ALA A N 1
ATOM 795 C CA . ALA A 1 98 ? 19.501 8.952 -20.268 1.00 90.75 98 ALA A CA 1
ATOM 796 C C . ALA A 1 98 ? 19.338 9.656 -21.627 1.00 90.75 98 ALA A C 1
ATOM 798 O O . ALA A 1 98 ? 19.869 9.175 -22.631 1.00 90.75 98 ALA A O 1
ATOM 799 N N . THR A 1 99 ? 18.626 10.786 -21.673 1.00 90.06 99 THR A N 1
ATOM 800 C CA . THR A 1 99 ? 18.495 11.614 -22.880 1.00 90.06 99 THR A CA 1
ATOM 801 C C . THR A 1 99 ? 19.806 12.322 -23.203 1.00 90.06 99 THR A C 1
ATOM 803 O O . THR A 1 99 ? 20.241 12.261 -24.353 1.00 90.06 99 THR A O 1
ATOM 806 N N . ASP A 1 100 ? 20.470 12.888 -22.196 1.00 90.25 100 ASP A N 1
ATOM 807 C CA . ASP A 1 100 ? 21.753 13.584 -22.350 1.00 90.25 100 ASP A CA 1
ATOM 808 C C . ASP A 1 100 ? 22.875 12.635 -22.799 1.00 90.25 100 ASP A C 1
ATOM 810 O O . ASP A 1 100 ? 23.703 12.985 -23.638 1.00 90.25 100 ASP A O 1
ATOM 814 N N . HIS A 1 101 ? 22.863 11.394 -22.304 1.00 91.31 101 HIS A N 1
ATOM 815 C CA . HIS A 1 101 ? 23.849 10.364 -22.647 1.00 91.31 101 HIS A CA 1
ATOM 816 C C . HIS A 1 101 ? 23.480 9.538 -23.894 1.00 91.31 101 HIS A C 1
ATOM 818 O O . HIS A 1 101 ? 24.208 8.616 -24.261 1.00 91.31 101 HIS A O 1
ATOM 824 N N . GLY A 1 102 ? 22.344 9.814 -24.547 1.00 89.81 102 GLY A N 1
ATOM 825 C CA . GLY A 1 102 ? 21.897 9.077 -25.737 1.00 89.81 102 GLY A CA 1
ATOM 826 C C . GLY A 1 102 ? 21.507 7.610 -25.485 1.00 89.81 102 GLY A C 1
ATOM 827 O O . GLY A 1 102 ? 21.392 6.825 -26.429 1.00 89.81 102 GLY A O 1
ATOM 828 N N . MET A 1 103 ? 21.272 7.216 -24.230 1.00 90.50 103 MET A N 1
ATOM 829 C CA . MET A 1 103 ? 20.906 5.851 -23.838 1.00 90.50 103 MET A CA 1
ATOM 830 C C . MET A 1 103 ? 19.404 5.595 -24.037 1.00 90.50 103 MET A C 1
ATOM 832 O O . MET A 1 103 ? 18.602 5.631 -23.103 1.00 90.50 103 MET A O 1
ATOM 836 N N . VAL A 1 104 ? 19.005 5.292 -25.276 1.00 86.75 104 VAL A N 1
ATOM 837 C CA . VAL A 1 104 ? 17.588 5.118 -25.657 1.00 86.75 104 VAL A CA 1
ATOM 838 C C . VAL A 1 104 ? 16.888 3.992 -24.880 1.00 86.75 104 VAL A C 1
ATOM 840 O O . VAL A 1 104 ? 15.726 4.149 -24.511 1.00 86.75 104 VAL A O 1
ATOM 843 N N . SER A 1 105 ? 17.579 2.883 -24.594 1.00 89.50 105 SER A N 1
ATOM 844 C CA . SER A 1 105 ? 17.003 1.755 -23.841 1.00 89.50 105 SER A CA 1
ATOM 845 C C . SER A 1 105 ? 16.660 2.140 -22.396 1.00 89.50 105 SER A C 1
ATOM 847 O O . SER A 1 105 ? 15.526 1.941 -21.961 1.00 89.50 105 SER A O 1
ATOM 849 N N . ALA A 1 106 ? 17.602 2.776 -21.687 1.00 89.50 106 ALA A N 1
ATOM 850 C CA . ALA A 1 106 ? 17.405 3.247 -20.314 1.00 89.50 106 ALA A CA 1
ATOM 851 C C . ALA A 1 106 ? 16.280 4.288 -20.234 1.00 89.50 106 ALA A C 1
ATOM 853 O O . ALA A 1 106 ? 15.417 4.210 -19.363 1.00 89.50 106 ALA A O 1
ATOM 854 N N . ARG A 1 107 ? 16.209 5.194 -21.217 1.00 88.62 107 ARG A N 1
ATOM 855 C CA . ARG A 1 107 ? 15.122 6.174 -21.323 1.00 88.62 107 ARG A CA 1
ATOM 856 C C . ARG A 1 107 ? 13.746 5.517 -21.454 1.00 88.62 107 ARG A C 1
ATOM 858 O O . ARG A 1 107 ? 12.800 5.946 -20.805 1.00 88.62 107 ARG A O 1
ATOM 865 N N . ILE A 1 108 ? 13.616 4.489 -22.296 1.00 90.69 108 ILE A N 1
ATOM 866 C CA . ILE A 1 108 ? 12.341 3.774 -22.477 1.00 90.69 108 ILE A CA 1
ATOM 867 C C . ILE A 1 108 ? 11.942 3.043 -21.190 1.00 90.69 108 ILE A C 1
ATOM 869 O O . ILE A 1 108 ? 10.767 3.051 -20.837 1.00 90.69 108 ILE A O 1
ATOM 873 N N . GLN A 1 109 ? 12.893 2.419 -20.491 1.00 92.19 109 GLN A N 1
ATOM 874 C CA . GLN A 1 109 ? 12.621 1.734 -19.223 1.00 92.19 109 GLN A CA 1
ATOM 875 C C . GLN A 1 109 ? 12.187 2.717 -18.129 1.00 92.19 109 GLN A C 1
ATOM 877 O O . GLN A 1 109 ? 11.176 2.479 -17.477 1.00 92.19 109 GLN A O 1
ATOM 882 N N . ALA A 1 110 ? 12.869 3.855 -18.000 1.00 89.56 110 ALA A N 1
ATOM 883 C CA . ALA A 1 110 ? 12.503 4.890 -17.037 1.00 89.56 110 ALA A CA 1
ATOM 884 C C . ALA A 1 110 ? 11.122 5.507 -17.339 1.00 89.56 110 ALA A C 1
ATOM 886 O O . ALA A 1 110 ? 10.310 5.669 -16.435 1.00 89.56 110 ALA A O 1
ATOM 887 N N . LEU A 1 111 ? 10.785 5.748 -18.614 1.00 89.88 111 LEU A N 1
ATOM 888 C CA . LEU A 1 111 ? 9.440 6.206 -19.003 1.00 89.88 111 LEU A CA 1
ATOM 889 C C . LEU A 1 111 ? 8.344 5.173 -18.703 1.00 89.88 111 LEU A C 1
ATOM 891 O O . LEU A 1 111 ? 7.231 5.543 -18.316 1.00 89.88 111 LEU A O 1
ATOM 895 N N . LYS A 1 112 ? 8.639 3.879 -18.881 1.00 93.69 112 LYS A N 1
ATOM 896 C CA . LYS A 1 112 ? 7.719 2.803 -18.486 1.00 93.69 112 LYS A CA 1
ATOM 897 C C . LYS A 1 112 ? 7.492 2.820 -16.980 1.00 93.69 112 LYS A C 1
ATOM 899 O O . LYS A 1 112 ? 6.338 2.830 -16.567 1.00 93.69 112 LYS A O 1
ATOM 904 N N . LEU A 1 113 ? 8.561 2.936 -16.193 1.00 91.44 113 LEU A N 1
ATOM 905 C CA . LEU A 1 113 ? 8.474 3.043 -14.740 1.00 91.44 113 LEU A CA 1
ATOM 906 C C . LEU A 1 113 ? 7.637 4.258 -14.309 1.00 91.44 113 LEU A C 1
ATOM 908 O O . LEU A 1 113 ? 6.706 4.094 -13.528 1.00 91.44 113 LEU A O 1
ATOM 912 N N . CYS A 1 114 ? 7.856 5.446 -14.889 1.00 89.69 114 CYS A N 1
ATOM 913 C CA . CYS A 1 114 ? 7.013 6.623 -14.627 1.00 89.69 114 CYS A CA 1
ATOM 914 C C . CYS A 1 114 ? 5.525 6.351 -14.901 1.00 89.69 114 CYS A C 1
ATOM 916 O O . CYS A 1 114 ? 4.655 6.784 -14.146 1.00 89.69 114 CYS A O 1
ATOM 918 N N . THR A 1 115 ? 5.223 5.636 -15.988 1.00 91.62 115 THR A N 1
ATOM 919 C CA . THR A 1 115 ? 3.844 5.292 -16.367 1.00 91.62 115 THR A CA 1
ATOM 920 C C . THR A 1 115 ? 3.228 4.300 -15.380 1.00 91.62 115 THR A C 1
ATOM 922 O O . THR A 1 115 ? 2.078 4.466 -14.973 1.00 91.62 115 THR A O 1
ATOM 925 N N . GLU A 1 116 ? 3.986 3.285 -14.970 1.00 91.69 116 GLU A N 1
ATOM 926 C CA . GLU A 1 116 ? 3.559 2.289 -13.986 1.00 91.69 116 GLU A CA 1
ATOM 927 C C . GLU A 1 116 ? 3.315 2.926 -12.613 1.00 91.69 116 GLU A C 1
ATOM 929 O O . GLU A 1 116 ? 2.259 2.699 -12.021 1.00 91.69 116 GLU A O 1
ATOM 934 N N . VAL A 1 117 ? 4.218 3.794 -12.153 1.00 90.38 117 VAL A N 1
ATOM 935 C CA . VAL A 1 117 ? 4.080 4.557 -10.902 1.00 90.38 117 VAL A CA 1
ATOM 936 C C . VAL A 1 117 ? 2.847 5.461 -10.948 1.00 90.38 117 VAL A C 1
ATOM 938 O O . VAL A 1 117 ? 2.043 5.445 -10.018 1.00 90.38 117 VAL A O 1
ATOM 941 N N . ALA A 1 118 ? 2.615 6.175 -12.054 1.00 87.50 118 ALA A N 1
ATOM 942 C CA . ALA A 1 118 ? 1.415 6.997 -12.223 1.00 87.50 118 ALA A CA 1
ATOM 943 C C . ALA A 1 118 ? 0.124 6.160 -12.191 1.00 87.50 118 ALA A C 1
ATOM 945 O O . ALA A 1 118 ? -0.871 6.560 -11.583 1.00 87.50 118 ALA A O 1
ATOM 946 N N . HIS A 1 119 ? 0.136 4.978 -12.812 1.00 90.31 119 HIS A N 1
ATOM 947 C CA . HIS A 1 119 ? -1.006 4.071 -12.794 1.00 90.31 119 HIS A CA 1
ATOM 948 C C . HIS A 1 119 ? -1.274 3.518 -11.388 1.00 90.31 119 HIS A C 1
ATOM 950 O O . HIS A 1 119 ? -2.424 3.498 -10.948 1.00 90.31 119 HIS A O 1
ATOM 956 N N . LYS A 1 120 ? -0.227 3.122 -10.654 1.00 88.38 120 LYS A N 1
ATOM 957 C CA . LYS A 1 120 ? -0.334 2.657 -9.264 1.00 88.38 120 LYS A CA 1
ATOM 958 C C . LYS A 1 120 ? -0.815 3.763 -8.332 1.00 88.38 120 LYS A C 1
ATOM 960 O O . LYS A 1 120 ? -1.749 3.526 -7.573 1.00 88.38 120 LYS A O 1
ATOM 965 N N . LYS A 1 121 ? -0.291 4.983 -8.468 1.00 85.62 121 LYS A N 1
ATOM 966 C CA . LYS A 1 121 ? -0.768 6.166 -7.739 1.00 85.62 121 LYS A CA 1
ATOM 967 C C . LYS A 1 121 ? -2.260 6.420 -7.982 1.00 85.62 121 LYS A C 1
ATOM 969 O O . LYS A 1 121 ? -3.011 6.629 -7.033 1.00 85.62 121 LYS A O 1
ATOM 974 N N . ALA A 1 122 ? -2.720 6.334 -9.231 1.00 84.00 122 ALA A N 1
ATOM 975 C CA . ALA A 1 122 ? -4.138 6.492 -9.561 1.00 84.00 122 ALA A CA 1
ATOM 976 C C . ALA A 1 122 ? -5.023 5.386 -8.952 1.00 84.00 122 ALA A C 1
ATOM 978 O O . ALA A 1 122 ? -6.077 5.693 -8.396 1.00 84.00 122 ALA A O 1
ATOM 979 N N . GLN A 1 123 ? -4.592 4.119 -9.007 1.00 85.94 123 GLN A N 1
ATOM 980 C CA . GLN A 1 123 ? -5.300 3.004 -8.358 1.00 85.94 123 GLN A CA 1
ATOM 981 C C . GLN A 1 123 ? -5.414 3.215 -6.844 1.00 85.94 123 GLN A C 1
ATOM 983 O O . GLN A 1 123 ? -6.469 2.980 -6.259 1.00 85.94 123 GLN A O 1
ATOM 988 N N . LEU A 1 124 ? -4.340 3.690 -6.215 1.00 82.50 124 LEU A N 1
ATOM 989 C CA . LEU A 1 124 ? -4.280 3.902 -4.774 1.00 82.50 124 LEU A CA 1
ATOM 990 C C . LEU A 1 124 ? -5.185 5.068 -4.343 1.00 82.50 124 LEU A C 1
ATOM 992 O O . LEU A 1 124 ? -5.968 4.921 -3.408 1.00 82.50 124 LEU A O 1
ATOM 996 N N . HIS A 1 125 ? -5.202 6.172 -5.097 1.00 81.81 125 HIS A N 1
ATOM 997 C CA . HIS A 1 125 ? -6.183 7.245 -4.899 1.00 81.81 125 HIS A CA 1
ATOM 998 C C . HIS A 1 125 ? -7.629 6.768 -5.082 1.00 81.81 125 HIS A C 1
ATOM 1000 O O . HIS A 1 125 ? -8.502 7.171 -4.318 1.00 81.81 125 HIS A O 1
ATOM 1006 N N . GLN A 1 126 ? -7.900 5.900 -6.060 1.00 81.56 126 GLN A N 1
ATOM 1007 C CA . GLN A 1 126 ? -9.234 5.335 -6.265 1.00 81.56 126 GLN A CA 1
ATOM 1008 C C . GLN A 1 126 ? -9.669 4.455 -5.084 1.00 81.56 126 GLN A C 1
ATOM 1010 O O . GLN A 1 126 ? -10.813 4.546 -4.649 1.00 81.56 126 GLN A O 1
ATOM 1015 N N . LEU A 1 127 ? -8.767 3.631 -4.545 1.00 72.56 127 LEU A N 1
ATOM 1016 C CA . LEU A 1 127 ? -9.029 2.791 -3.372 1.00 72.56 127 LEU A CA 1
ATOM 1017 C C . LEU A 1 127 ? -9.239 3.628 -2.105 1.00 72.56 127 LEU A C 1
ATOM 1019 O O . LEU A 1 127 ? -10.163 3.354 -1.345 1.00 72.56 127 LEU A O 1
ATOM 1023 N N . MET A 1 128 ? -8.457 4.693 -1.924 1.00 70.06 128 MET A N 1
ATOM 1024 C CA . MET A 1 128 ? -8.634 5.641 -0.822 1.00 70.06 128 MET A CA 1
ATOM 1025 C C . MET A 1 128 ? -9.984 6.366 -0.908 1.00 70.06 128 MET A C 1
ATOM 1027 O O . MET A 1 128 ? -10.672 6.497 0.095 1.00 70.06 128 MET A O 1
ATOM 1031 N N . ASN A 1 129 ? -10.401 6.774 -2.110 1.00 64.88 129 ASN A N 1
ATOM 1032 C CA . ASN A 1 129 ? -11.669 7.475 -2.320 1.00 64.88 129 ASN A CA 1
ATOM 1033 C C . ASN A 1 129 ? -12.896 6.541 -2.246 1.00 64.88 129 ASN A C 1
ATOM 1035 O O . ASN A 1 129 ? -14.001 6.982 -1.940 1.00 64.88 129 ASN A O 1
ATOM 1039 N N . ASN A 1 130 ? -12.710 5.246 -2.523 1.00 60.34 130 ASN A N 1
ATOM 1040 C CA . ASN A 1 130 ? -13.746 4.220 -2.380 1.00 60.34 130 ASN A CA 1
ATOM 1041 C C . ASN A 1 130 ? -13.912 3.731 -0.934 1.00 60.34 130 ASN A C 1
ATOM 1043 O O . ASN A 1 130 ? -14.958 3.170 -0.603 1.00 60.34 130 ASN A O 1
ATOM 1047 N N . ASN A 1 131 ? -12.926 3.963 -0.066 1.00 58.09 131 ASN A N 1
ATOM 1048 C CA . ASN A 1 131 ? -13.072 3.752 1.366 1.00 58.09 131 ASN A CA 1
ATOM 1049 C C . ASN A 1 131 ? -13.928 4.885 1.952 1.00 58.09 131 ASN A C 1
ATOM 1051 O O . ASN A 1 131 ? -13.427 5.869 2.487 1.00 58.09 131 ASN A O 1
ATOM 1055 N N . GLN A 1 132 ? -15.253 4.704 1.912 1.00 51.84 132 GLN A N 1
ATOM 1056 C CA . GLN A 1 132 ? -16.267 5.469 2.662 1.00 51.84 132 GLN A CA 1
ATOM 1057 C C . GLN A 1 132 ? -16.109 5.356 4.197 1.00 51.84 132 GLN A C 1
ATOM 1059 O O . GLN A 1 132 ? -17.060 5.539 4.956 1.00 51.84 132 GLN A O 1
ATOM 1064 N N . THR A 1 133 ? -14.907 5.061 4.680 1.00 51.12 133 THR A N 1
ATOM 1065 C CA . THR A 1 133 ? -14.549 5.028 6.092 1.00 51.12 133 THR A CA 1
ATOM 1066 C C . THR A 1 133 ? -14.575 6.415 6.710 1.00 51.12 133 THR A C 1
ATOM 1068 O O . THR A 1 133 ? -14.748 6.494 7.912 1.00 51.12 133 THR A O 1
ATOM 1071 N N . ASP A 1 134 ? -14.507 7.500 5.930 1.00 52.91 134 ASP A N 1
ATOM 1072 C CA . ASP A 1 134 ? -14.724 8.857 6.453 1.00 52.91 134 ASP A CA 1
ATOM 1073 C C . ASP A 1 134 ? -16.137 9.024 7.031 1.00 52.91 134 ASP A C 1
ATOM 1075 O O . ASP A 1 134 ? -16.314 9.617 8.087 1.00 52.91 134 ASP A O 1
ATOM 1079 N N . VAL A 1 135 ? -17.160 8.432 6.407 1.00 52.28 135 VAL A N 1
ATOM 1080 C CA . VAL A 1 135 ? -18.542 8.531 6.903 1.00 52.28 135 VAL A CA 1
ATOM 1081 C C . VAL A 1 135 ? -18.739 7.672 8.150 1.00 52.28 135 VAL A C 1
ATOM 1083 O O . VAL A 1 135 ? -19.396 8.108 9.093 1.00 52.28 135 VAL A O 1
ATOM 1086 N N . GLU A 1 136 ? -18.159 6.471 8.199 1.00 55.97 136 GLU A N 1
ATOM 1087 C CA . GLU A 1 136 ? -18.252 5.613 9.386 1.00 55.97 136 GLU A CA 1
ATOM 1088 C C . GLU A 1 136 ? -17.357 6.071 10.544 1.00 55.97 136 GLU A C 1
ATOM 1090 O O . GLU A 1 136 ? -17.788 5.981 11.693 1.00 55.97 136 GLU A O 1
ATOM 1095 N N . TYR A 1 137 ? -16.157 6.585 10.272 1.00 54.41 137 TYR A N 1
ATOM 1096 C CA . TYR A 1 137 ? -15.245 7.165 11.259 1.00 54.41 137 TYR A CA 1
ATOM 1097 C C . TYR A 1 137 ? -15.832 8.452 11.838 1.00 54.41 137 TYR A C 1
ATOM 1099 O O . TYR A 1 137 ? -15.978 8.547 13.055 1.00 54.41 137 TYR A O 1
ATOM 1107 N N . VAL A 1 138 ? -16.312 9.377 10.995 1.00 57.47 138 VAL A N 1
ATOM 1108 C CA . VAL A 1 138 ? -17.036 10.573 11.455 1.00 57.47 138 VAL A CA 1
ATOM 1109 C C . VAL A 1 138 ? -18.294 10.174 12.227 1.00 57.47 138 VAL A C 1
ATOM 1111 O O . VAL A 1 138 ? -18.542 10.714 13.299 1.00 57.47 138 VAL A O 1
ATOM 1114 N N . ALA A 1 139 ? -19.058 9.172 11.779 1.00 59.75 139 ALA A N 1
ATOM 1115 C CA . ALA A 1 139 ? -20.240 8.709 12.509 1.00 59.75 139 ALA A CA 1
ATOM 1116 C C . ALA A 1 139 ? -19.917 7.977 13.825 1.00 59.75 139 ALA A C 1
ATOM 1118 O O . ALA A 1 139 ? -20.765 7.954 14.722 1.00 59.75 139 ALA A O 1
ATOM 1119 N N . ARG A 1 140 ? -18.746 7.340 13.964 1.00 63.12 140 ARG A N 1
ATOM 1120 C CA . ARG A 1 140 ? -18.281 6.750 15.234 1.00 63.12 140 ARG A CA 1
ATOM 1121 C C . ARG A 1 140 ? -17.756 7.825 16.175 1.00 63.12 140 ARG A C 1
ATOM 1123 O O . ARG A 1 140 ? -18.145 7.820 17.338 1.00 63.12 140 ARG A O 1
ATOM 1130 N N . MET A 1 141 ? -16.970 8.771 15.675 1.00 62.28 141 MET A N 1
ATOM 1131 C CA . MET A 1 141 ? -16.427 9.882 16.455 1.00 62.28 141 MET A CA 1
ATOM 1132 C C . MET A 1 141 ? -17.541 10.815 16.939 1.00 62.28 141 MET A C 1
ATOM 1134 O O . MET A 1 141 ? -17.599 11.143 18.118 1.00 62.28 141 MET A O 1
ATOM 1138 N N . GLN A 1 142 ? -18.525 11.114 16.088 1.00 64.00 142 GLN A N 1
ATOM 1139 C CA . GLN A 1 142 ? -19.715 11.882 16.460 1.00 64.00 142 GLN A CA 1
ATOM 1140 C C . GLN A 1 142 ? -20.613 11.125 17.455 1.00 64.00 142 GLN A C 1
ATOM 1142 O O . GLN A 1 142 ? -21.225 11.736 18.331 1.00 64.00 142 GLN A O 1
ATOM 1147 N N . ARG A 1 143 ? -20.683 9.786 17.372 1.00 68.88 143 ARG A N 1
ATOM 1148 C CA . ARG A 1 143 ? -21.361 8.965 18.391 1.00 68.88 143 ARG A CA 1
ATOM 1149 C C . ARG A 1 143 ? -20.609 8.979 19.721 1.00 68.88 143 ARG A C 1
ATOM 1151 O O . ARG A 1 143 ? -21.259 9.124 20.750 1.00 68.88 143 ARG A O 1
ATOM 1158 N N . ALA A 1 144 ? -19.283 8.879 19.712 1.00 69.38 144 ALA A N 1
ATOM 1159 C CA . ALA A 1 144 ? -18.459 8.967 20.916 1.00 69.38 144 ALA A CA 1
ATOM 1160 C C . ALA A 1 144 ? -18.552 10.358 21.566 1.00 69.38 144 ALA A C 1
ATOM 1162 O O . ALA A 1 144 ? -18.746 10.459 22.774 1.00 69.38 144 ALA A O 1
ATOM 1163 N N . GLU A 1 145 ? -18.540 11.429 20.770 1.00 73.38 145 GLU A N 1
ATOM 1164 C CA . GLU A 1 145 ? -18.753 12.801 21.241 1.00 73.38 145 GLU A CA 1
ATOM 1165 C C . GLU A 1 145 ? -20.161 12.979 21.827 1.00 73.38 145 GLU A C 1
ATOM 1167 O O . GLU A 1 145 ? -20.323 13.530 22.916 1.00 73.38 145 GLU A O 1
ATOM 1172 N N . SER A 1 146 ? -21.188 12.439 21.161 1.00 74.44 146 SER A N 1
ATOM 1173 C CA . SER A 1 146 ? -22.565 12.465 21.661 1.00 74.44 146 SER A CA 1
ATOM 1174 C C . SER A 1 146 ? -22.719 11.701 22.980 1.00 74.44 146 SER A C 1
ATOM 1176 O O . SER A 1 146 ? -23.405 12.187 23.884 1.00 74.44 146 SER A O 1
ATOM 1178 N N . VAL A 1 147 ? -22.061 10.547 23.124 1.00 78.06 147 VAL A N 1
ATOM 1179 C CA . VAL A 1 147 ? -22.051 9.760 24.365 1.00 78.06 147 VAL A CA 1
ATOM 1180 C C . VAL A 1 147 ? -21.299 10.500 25.472 1.00 78.06 147 VAL A C 1
ATOM 1182 O O . VAL A 1 147 ? -21.839 10.622 26.569 1.00 78.06 147 VAL A O 1
ATOM 1185 N N . ASN A 1 148 ? -20.128 11.077 25.196 1.00 74.06 148 ASN A N 1
ATOM 1186 C CA . ASN A 1 148 ? -19.353 11.848 26.176 1.00 74.06 148 ASN A CA 1
ATOM 1187 C C . ASN A 1 148 ? -20.087 13.120 26.629 1.00 74.06 148 ASN A C 1
ATOM 1189 O O . ASN A 1 148 ? -20.097 13.444 27.821 1.00 74.06 148 ASN A O 1
ATOM 1193 N N . ALA A 1 149 ? -20.767 13.814 25.714 1.00 78.88 149 ALA A N 1
ATOM 1194 C CA . ALA A 1 149 ? -21.603 14.967 26.036 1.00 78.88 149 ALA A CA 1
ATOM 1195 C C . ALA A 1 149 ? -22.809 14.573 26.907 1.00 78.88 149 ALA A C 1
ATOM 1197 O O . ALA A 1 149 ? -23.143 15.277 27.865 1.00 78.88 149 ALA A O 1
ATOM 1198 N N . LEU A 1 150 ? -23.447 13.435 26.613 1.00 77.69 150 LEU A N 1
ATOM 1199 C CA . LEU A 1 150 ? -24.560 12.911 27.405 1.00 77.69 150 LEU A CA 1
ATOM 1200 C C . LEU A 1 150 ? -24.098 12.457 28.795 1.00 77.69 150 LEU A C 1
ATOM 1202 O O . LEU A 1 150 ? -24.748 12.793 29.783 1.00 77.69 150 LEU A O 1
ATOM 1206 N N . LEU A 1 151 ? -22.963 11.761 28.887 1.00 77.44 151 LEU A N 1
ATOM 1207 C CA . LEU A 1 151 ? -22.366 11.326 30.149 1.00 77.44 151 LEU A CA 1
ATOM 1208 C C . LEU A 1 151 ? -22.015 12.539 31.021 1.00 77.44 151 LEU A C 1
ATOM 1210 O O . LEU A 1 151 ? -22.414 12.607 32.181 1.00 77.44 151 LEU A O 1
ATOM 1214 N N . SER A 1 152 ? -21.389 13.559 30.428 1.00 77.88 152 SER A N 1
ATOM 1215 C CA . SER A 1 152 ? -21.072 14.826 31.100 1.00 77.88 152 SER A CA 1
ATOM 1216 C C . SER A 1 152 ? -22.320 15.544 31.621 1.00 77.88 152 SER A C 1
ATOM 1218 O O . SER A 1 152 ? -22.293 16.153 32.693 1.00 77.88 152 SER A O 1
ATOM 1220 N N . LYS A 1 153 ? -23.433 15.470 30.882 1.00 80.94 153 LYS A N 1
ATOM 1221 C CA . LYS A 1 153 ? -24.719 16.038 31.297 1.00 80.94 153 LYS A CA 1
ATOM 1222 C C . LYS A 1 153 ? -25.344 15.253 32.451 1.00 80.94 153 LYS A C 1
ATOM 1224 O O . LYS A 1 153 ? -25.719 15.863 33.444 1.00 80.94 153 LYS A O 1
ATOM 1229 N N . ILE A 1 154 ? -25.404 13.924 32.351 1.00 77.00 154 ILE A N 1
ATOM 1230 C CA . ILE A 1 154 ? -25.951 13.051 33.402 1.00 77.00 154 ILE A CA 1
ATOM 1231 C C . ILE A 1 154 ? -25.169 13.236 34.700 1.00 77.00 154 ILE A C 1
ATOM 1233 O O . ILE A 1 154 ? -25.765 13.391 35.760 1.00 77.00 154 ILE A O 1
ATOM 1237 N N . VAL A 1 155 ? -23.840 13.290 34.630 1.00 70.94 155 VAL A N 1
ATOM 1238 C CA . VAL A 1 155 ? -23.008 13.481 35.820 1.00 70.94 155 VAL A CA 1
ATOM 1239 C C . VAL A 1 155 ? -23.222 14.866 36.434 1.00 70.94 155 VAL A C 1
ATOM 1241 O O . VAL A 1 155 ? -23.335 14.982 37.654 1.00 70.94 155 VAL A O 1
ATOM 1244 N N . ARG A 1 156 ? -23.376 15.917 35.618 1.00 74.94 156 ARG A N 1
ATOM 1245 C CA . ARG A 1 156 ? -23.739 17.256 36.110 1.00 74.94 156 ARG A CA 1
ATOM 1246 C C . ARG A 1 156 ? -25.109 17.265 36.793 1.00 74.94 156 ARG A C 1
ATOM 1248 O O . ARG A 1 156 ? -25.241 17.868 37.857 1.00 74.94 156 ARG A O 1
ATOM 1255 N N . ASP A 1 157 ? -26.091 16.573 36.221 1.00 78.12 157 ASP A N 1
ATOM 1256 C CA . ASP A 1 157 ? -27.444 16.460 36.773 1.00 78.12 157 ASP A CA 1
ATOM 1257 C C . ASP A 1 157 ? -27.461 15.643 38.082 1.00 78.12 157 ASP A C 1
ATOM 1259 O O . ASP A 1 157 ? -28.180 15.992 39.019 1.00 78.12 157 ASP A O 1
ATOM 1263 N N . VAL A 1 158 ? -26.622 14.606 38.199 1.00 75.06 158 VAL A N 1
ATOM 1264 C CA . VAL A 1 158 ? -26.465 13.792 39.419 1.00 75.06 158 VAL A CA 1
ATOM 1265 C C . VAL A 1 158 ? -25.740 14.564 40.528 1.00 75.06 158 VAL A C 1
ATOM 1267 O O . VAL A 1 158 ? -26.190 14.536 41.674 1.00 75.06 158 VAL A O 1
ATOM 1270 N N . ILE A 1 159 ? -24.680 15.319 40.209 1.00 69.06 159 ILE A N 1
ATOM 1271 C CA . ILE A 1 159 ? -23.984 16.196 41.173 1.00 69.06 159 ILE A CA 1
ATOM 1272 C C . ILE A 1 159 ? -24.918 17.304 41.683 1.00 69.06 159 ILE A C 1
ATOM 1274 O O . ILE A 1 159 ? -24.833 17.695 42.847 1.00 69.06 159 ILE A O 1
ATOM 1278 N N . ALA A 1 160 ? -25.821 17.803 40.834 1.00 73.12 160 ALA A N 1
ATOM 1279 C CA . ALA A 1 160 ? -26.811 18.802 41.227 1.00 73.12 160 ALA A CA 1
ATOM 1280 C C . ALA A 1 160 ? -27.895 18.239 42.167 1.00 73.12 160 ALA A C 1
ATOM 1282 O O . ALA A 1 160 ? -28.385 18.971 43.025 1.00 73.12 160 ALA A O 1
ATOM 1283 N N . GLN A 1 161 ? -28.267 16.961 42.022 1.00 75.62 161 GLN A N 1
ATOM 1284 C CA . GLN A 1 161 ? -29.293 16.313 42.852 1.00 75.62 161 GLN A CA 1
ATOM 1285 C C . GLN A 1 161 ? -28.760 15.779 44.191 1.00 75.62 161 GLN A C 1
ATOM 1287 O O . GLN A 1 161 ? -29.520 15.730 45.157 1.00 75.62 161 GLN A O 1
ATOM 1292 N N . TYR A 1 162 ? -27.475 15.417 44.278 1.00 70.06 162 TYR A N 1
ATOM 1293 C CA . TYR A 1 162 ? -26.873 14.833 45.482 1.00 70.06 162 TYR A CA 1
ATOM 1294 C C . TYR A 1 162 ? -25.528 15.505 45.838 1.00 70.06 162 TYR A C 1
ATOM 1296 O O . TYR A 1 162 ? -24.465 15.021 45.441 1.00 70.06 162 TYR A O 1
ATOM 1304 N N . PRO A 1 163 ? -25.535 16.611 46.611 1.00 70.25 163 PRO A N 1
ATOM 1305 C CA . PRO A 1 163 ? -24.316 17.344 46.972 1.00 70.25 163 PRO A CA 1
ATOM 1306 C C . PRO A 1 163 ? -23.388 16.584 47.937 1.00 70.25 163 PRO A C 1
ATOM 1308 O O . PRO A 1 163 ? -22.193 16.865 47.963 1.00 70.25 163 PRO A O 1
ATOM 1311 N N . ASP A 1 164 ? -23.900 15.588 48.666 1.00 69.12 164 ASP A N 1
ATOM 1312 C CA . ASP A 1 164 ? -23.135 14.810 49.655 1.00 69.12 164 ASP A CA 1
ATOM 1313 C C . ASP A 1 164 ? -22.118 13.836 49.029 1.00 69.12 164 ASP A C 1
ATOM 1315 O O . ASP A 1 164 ? -21.152 13.436 49.676 1.00 69.12 164 ASP A O 1
ATOM 1319 N N . ILE A 1 165 ? -22.307 13.454 47.760 1.00 67.00 165 ILE A N 1
ATOM 1320 C CA . ILE A 1 165 ? -21.420 12.527 47.026 1.00 67.00 165 ILE A CA 1
ATOM 1321 C C . ILE A 1 165 ? -20.479 13.242 46.046 1.00 67.00 165 ILE A C 1
ATOM 1323 O O . ILE A 1 165 ? -19.664 12.596 45.383 1.00 67.00 165 ILE A O 1
ATOM 1327 N N . ARG A 1 166 ? -20.561 14.575 45.969 1.00 63.41 166 ARG A N 1
ATOM 1328 C CA . ARG A 1 166 ? -19.842 15.406 44.994 1.00 63.41 166 ARG A CA 1
ATOM 1329 C C . ARG A 1 166 ? -18.327 15.211 45.036 1.00 63.41 166 ARG A C 1
ATOM 1331 O O . ARG A 1 166 ? -17.721 15.033 43.985 1.00 63.41 166 ARG A O 1
ATOM 1338 N N . ASP A 1 167 ? -17.733 15.183 46.226 1.00 67.00 167 ASP A N 1
ATOM 1339 C CA . ASP A 1 167 ? -16.276 15.054 46.400 1.00 67.00 167 ASP A CA 1
ATOM 1340 C C . ASP A 1 167 ? -15.735 13.665 46.041 1.00 67.00 167 ASP A C 1
ATOM 1342 O O . ASP A 1 167 ? -14.535 13.501 45.804 1.00 67.00 167 ASP A O 1
ATOM 1346 N N . LYS A 1 168 ? -16.600 12.644 46.043 1.00 67.75 168 LYS A N 1
ATOM 1347 C CA . LYS A 1 168 ? -16.237 11.289 45.624 1.00 67.75 168 LYS A CA 1
ATOM 1348 C C . LYS A 1 168 ? -16.346 11.161 44.106 1.00 67.75 168 LYS A C 1
ATOM 1350 O O . LYS A 1 168 ? -15.387 10.764 43.464 1.00 67.75 168 LYS A O 1
ATOM 1355 N N . VAL A 1 169 ? -17.450 11.645 43.532 1.00 66.62 169 VAL A N 1
ATOM 1356 C CA . VAL A 1 169 ? -17.665 11.670 42.076 1.00 66.62 169 VAL A CA 1
ATOM 1357 C C . VAL A 1 169 ? -16.631 12.548 41.363 1.00 66.62 169 VAL A C 1
ATOM 1359 O O . VAL A 1 169 ? -16.189 12.190 40.282 1.00 66.62 169 VAL A O 1
ATOM 1362 N N . GLN A 1 170 ? -16.197 13.669 41.952 1.00 65.44 170 GLN A N 1
ATOM 1363 C CA . GLN A 1 170 ? -15.130 14.498 41.374 1.00 65.44 170 GLN A CA 1
ATOM 1364 C C . GLN A 1 170 ? -13.759 13.814 41.365 1.00 65.44 170 GLN A C 1
ATOM 1366 O O . GLN A 1 170 ? -12.994 14.046 40.435 1.00 65.44 170 GLN A O 1
ATOM 1371 N N . ARG A 1 171 ? -13.448 12.987 42.371 1.00 71.38 171 ARG A N 1
ATOM 1372 C CA . ARG A 1 171 ? -12.201 12.211 42.405 1.00 71.38 171 ARG A CA 1
ATOM 1373 C C . ARG A 1 171 ? -12.219 11.081 41.385 1.00 71.38 171 ARG A C 1
ATOM 1375 O O . ARG A 1 171 ? -11.297 10.997 40.586 1.00 71.38 171 ARG A O 1
ATOM 1382 N N . ASP A 1 172 ? -13.305 10.315 41.350 1.00 68.81 172 ASP A N 1
ATOM 1383 C CA . ASP A 1 172 ? -13.469 9.213 40.397 1.00 68.81 172 ASP A CA 1
ATOM 1384 C C . ASP A 1 172 ? -13.534 9.738 38.942 1.00 68.81 172 ASP A C 1
ATOM 1386 O O . ASP A 1 172 ? -13.062 9.090 38.012 1.00 68.81 172 ASP A O 1
ATOM 1390 N N . LEU A 1 173 ? -14.070 10.949 38.728 1.00 63.62 173 LEU A N 1
ATOM 1391 C CA . LEU A 1 173 ? -14.020 11.634 37.432 1.00 63.62 173 LEU A CA 1
ATOM 1392 C C . LEU A 1 173 ? -12.610 12.084 37.050 1.00 63.62 173 LEU A C 1
ATOM 1394 O O . LEU A 1 173 ? -12.265 11.986 35.881 1.00 63.62 173 LEU A O 1
ATOM 1398 N N . ALA A 1 174 ? -11.829 12.624 37.988 1.00 68.25 174 ALA A N 1
ATOM 1399 C CA . ALA A 1 174 ? -10.461 13.052 37.702 1.00 68.25 174 ALA A CA 1
ATOM 1400 C C . ALA A 1 174 ? -9.603 11.860 37.256 1.00 68.25 174 ALA A C 1
ATOM 1402 O O . ALA A 1 174 ? -8.912 11.968 36.253 1.00 68.25 174 ALA A O 1
ATOM 1403 N N . GLU A 1 175 ? -9.753 10.713 37.922 1.00 73.56 175 GLU A N 1
ATOM 1404 C CA . GLU A 1 175 ? -9.110 9.452 37.536 1.00 73.56 175 GLU A CA 1
ATOM 1405 C C . GLU A 1 175 ? -9.593 8.959 36.158 1.00 73.56 175 GLU A C 1
ATOM 1407 O O . GLU A 1 175 ? -8.791 8.575 35.313 1.00 73.56 175 GLU A O 1
ATOM 1412 N N . ALA A 1 176 ? -10.898 9.041 35.870 1.00 67.00 176 ALA A N 1
ATOM 1413 C CA . ALA A 1 176 ? -11.433 8.673 34.557 1.00 67.00 176 ALA A CA 1
ATOM 1414 C C . ALA A 1 176 ? -10.972 9.610 33.421 1.00 67.00 176 ALA A C 1
ATOM 1416 O O . ALA A 1 176 ? -10.802 9.157 32.290 1.00 67.00 176 ALA A O 1
ATOM 1417 N N . PHE A 1 177 ? -10.783 10.905 33.701 1.00 64.44 177 PHE A N 1
ATOM 1418 C CA . PHE A 1 177 ? -10.232 11.863 32.741 1.00 64.44 177 PHE A CA 1
ATOM 1419 C C . PHE A 1 177 ? -8.727 11.678 32.543 1.00 64.44 177 PHE A C 1
ATOM 1421 O O . PHE A 1 177 ? -8.280 11.795 31.412 1.00 64.44 177 PHE A O 1
ATOM 1428 N N . GLU A 1 178 ? -7.970 11.344 33.589 1.00 68.88 178 GLU A N 1
ATOM 1429 C CA . GLU A 1 178 ? -6.534 11.038 33.506 1.00 68.88 178 GLU A CA 1
ATOM 1430 C C . GLU A 1 178 ? -6.282 9.799 32.634 1.00 68.88 178 GLU A C 1
ATOM 1432 O O . GLU A 1 178 ? -5.489 9.854 31.703 1.00 68.88 178 GLU A O 1
ATOM 1437 N N . VAL A 1 179 ? -7.065 8.729 32.812 1.00 68.62 179 VAL A N 1
ATOM 1438 C CA . VAL A 1 179 ? -6.995 7.529 31.954 1.00 68.62 179 VAL A CA 1
ATOM 1439 C C . VAL A 1 179 ? -7.398 7.820 30.499 1.00 68.62 179 VAL A C 1
ATOM 1441 O O . VAL A 1 179 ? -6.884 7.192 29.573 1.00 68.62 179 VAL A O 1
ATOM 1444 N N . LEU A 1 180 ? -8.325 8.758 30.274 1.00 61.44 180 LEU A N 1
ATOM 1445 C CA . LEU A 1 180 ? -8.710 9.184 28.926 1.00 61.44 180 LEU A CA 1
ATOM 1446 C C . LEU A 1 180 ? -7.611 10.029 28.260 1.00 61.44 180 LEU A C 1
ATOM 1448 O O . LEU A 1 180 ? -7.400 9.876 27.061 1.00 61.44 180 LEU A O 1
ATOM 1452 N N . ASP A 1 181 ? -6.928 10.891 29.016 1.00 57.25 181 ASP A N 1
ATOM 1453 C CA . ASP A 1 181 ? -5.841 11.752 28.527 1.00 57.25 181 ASP A CA 1
ATOM 1454 C C . ASP A 1 181 ? -4.568 10.934 28.248 1.00 57.25 181 ASP A C 1
ATOM 1456 O O . ASP A 1 181 ? -3.947 11.095 27.200 1.00 57.25 181 ASP A O 1
ATOM 1460 N N . ASP A 1 182 ? -4.247 9.951 29.094 1.00 54.72 182 ASP A N 1
ATOM 1461 C CA . ASP A 1 182 ? -3.144 9.005 28.864 1.00 54.72 182 ASP A CA 1
ATOM 1462 C C . ASP A 1 182 ? -3.349 8.168 27.588 1.00 54.72 182 ASP A C 1
ATOM 1464 O O . ASP A 1 182 ? -2.395 7.881 26.864 1.00 54.72 182 ASP A O 1
ATOM 1468 N N . GLY A 1 183 ? -4.599 7.833 27.246 1.00 49.22 183 GLY A N 1
ATOM 1469 C CA . GLY A 1 183 ? -4.940 7.179 25.976 1.00 49.22 183 GLY A CA 1
ATOM 1470 C C . GLY A 1 183 ? -4.833 8.089 24.743 1.00 49.22 183 GLY A C 1
ATOM 1471 O O . GLY A 1 183 ? -4.761 7.588 23.623 1.00 49.22 183 GLY A O 1
ATOM 1472 N N . VAL A 1 184 ? -4.818 9.413 24.933 1.00 45.19 184 VAL A N 1
ATOM 1473 C CA . VAL A 1 184 ? -4.594 10.413 23.874 1.00 45.19 184 VAL A CA 1
ATOM 1474 C C . VAL A 1 184 ? -3.098 10.725 23.719 1.00 45.19 184 VAL A C 1
ATOM 1476 O O . VAL A 1 184 ? -2.649 11.022 22.612 1.00 45.19 184 VAL A O 1
ATOM 1479 N N . ILE A 1 185 ? -2.303 10.615 24.789 1.00 39.28 185 ILE A N 1
ATOM 1480 C CA . ILE A 1 185 ? -0.860 10.917 24.778 1.00 39.28 185 ILE A CA 1
ATOM 1481 C C . ILE A 1 185 ? -0.044 9.863 24.007 1.00 39.28 185 ILE A C 1
ATOM 1483 O O . ILE A 1 185 ? 0.909 10.241 23.317 1.00 39.28 185 ILE A O 1
ATOM 1487 N N . ASP A 1 186 ? -0.467 8.592 23.980 1.00 38.44 186 ASP A N 1
ATOM 1488 C CA . ASP A 1 186 ? 0.183 7.538 23.167 1.00 38.44 186 ASP A CA 1
ATOM 1489 C C . ASP A 1 186 ? 0.073 7.788 21.641 1.00 38.44 186 ASP A C 1
ATOM 1491 O O . ASP A 1 186 ? 0.710 7.121 20.832 1.00 38.44 186 ASP A O 1
ATOM 1495 N N . MET A 1 187 ? -0.694 8.804 21.218 1.00 40.81 187 MET A N 1
ATOM 1496 C CA . MET A 1 187 ? -0.767 9.258 19.822 1.00 40.81 187 MET A CA 1
ATOM 1497 C C . MET A 1 187 ? 0.249 10.362 19.471 1.00 40.81 187 MET A C 1
ATOM 1499 O O . MET A 1 187 ? 0.277 10.819 18.326 1.00 40.81 187 MET A O 1
ATOM 1503 N N . THR A 1 188 ? 1.078 10.830 20.416 1.00 35.38 188 THR A N 1
ATOM 1504 C CA . THR A 1 188 ? 2.000 11.965 20.182 1.00 35.38 188 THR A CA 1
ATOM 1505 C C . THR A 1 188 ? 3.493 11.664 20.326 1.00 35.38 188 THR A C 1
ATOM 1507 O O . THR 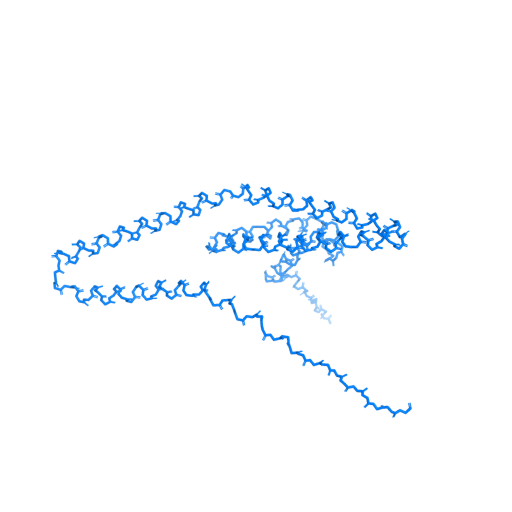A 1 188 ? 4.297 12.494 19.898 1.00 35.38 188 THR A O 1
ATOM 1510 N N . ASP A 1 189 ? 3.874 10.474 20.798 1.00 35.47 189 ASP A N 1
ATOM 1511 C CA . ASP A 1 189 ? 5.273 10.129 21.108 1.00 35.47 189 ASP A CA 1
ATOM 1512 C C . ASP A 1 189 ? 5.991 9.252 20.058 1.00 35.47 189 ASP A C 1
ATOM 1514 O O . ASP A 1 189 ? 6.978 8.592 20.369 1.00 35.47 189 ASP A O 1
ATOM 1518 N N . ASP A 1 190 ? 5.598 9.321 18.778 1.00 34.66 190 ASP A N 1
ATOM 1519 C CA . ASP A 1 190 ? 6.391 8.759 17.659 1.00 34.66 190 ASP A CA 1
ATOM 1520 C C . ASP A 1 190 ? 7.058 9.852 16.795 1.00 34.66 190 ASP A C 1
ATOM 1522 O O . ASP A 1 190 ? 6.993 9.867 15.566 1.00 34.66 190 ASP A O 1
ATOM 1526 N N . LYS A 1 191 ? 7.677 10.844 17.453 1.00 34.41 191 LYS A N 1
ATOM 1527 C CA . LYS A 1 191 ? 8.473 11.908 16.798 1.00 34.41 191 LYS A CA 1
ATOM 1528 C C . LYS A 1 191 ? 9.948 11.955 17.205 1.00 34.41 191 LYS A C 1
ATOM 1530 O O . LYS A 1 191 ? 10.617 12.958 16.963 1.00 34.41 191 LYS A O 1
ATOM 1535 N N . THR A 1 192 ? 10.501 10.884 17.767 1.00 36.03 192 THR A N 1
ATOM 1536 C CA . THR A 1 192 ? 11.912 10.843 18.208 1.00 36.03 192 THR A CA 1
ATOM 1537 C C . THR A 1 192 ? 12.727 9.709 17.591 1.00 36.03 192 THR A C 1
ATOM 1539 O O . THR A 1 192 ? 13.647 9.191 18.217 1.00 36.03 192 THR A O 1
ATOM 1542 N N . LEU A 1 193 ? 12.477 9.383 16.321 1.00 34.94 193 LEU A N 1
ATOM 1543 C CA . LEU A 1 193 ? 13.342 8.494 15.539 1.00 34.94 193 LEU A CA 1
ATOM 1544 C C . LEU A 1 193 ? 13.687 9.085 14.166 1.00 34.94 193 LEU A C 1
ATOM 1546 O O . LEU A 1 193 ? 13.389 8.486 13.147 1.00 34.94 193 LEU A O 1
ATOM 1550 N N . GLU A 1 194 ? 14.337 10.253 14.135 1.00 32.47 194 GLU A N 1
ATOM 1551 C CA . GLU A 1 194 ? 15.234 10.627 13.025 1.00 32.47 194 GLU A CA 1
ATOM 1552 C C . GLU A 1 194 ? 16.104 11.840 13.402 1.00 32.47 194 GLU A C 1
ATOM 1554 O O . GLU A 1 194 ? 15.856 12.981 13.022 1.00 32.47 194 GLU A O 1
ATOM 1559 N N . ALA A 1 195 ? 17.143 11.605 14.206 1.00 35.62 195 ALA A N 1
ATOM 1560 C CA . ALA A 1 195 ? 18.238 12.561 14.378 1.00 35.62 195 ALA A CA 1
ATOM 1561 C C . ALA A 1 195 ? 19.524 11.853 14.823 1.00 35.62 195 ALA A C 1
ATOM 1563 O O . ALA A 1 195 ? 20.110 12.197 15.847 1.00 35.62 195 ALA A O 1
ATOM 1564 N N . THR A 1 196 ? 19.975 10.867 14.043 1.00 28.92 196 THR A N 1
ATOM 1565 C CA . THR A 1 196 ? 21.317 10.296 14.223 1.00 28.92 196 THR A CA 1
ATOM 1566 C C . THR A 1 196 ? 21.929 9.890 12.881 1.00 28.92 196 THR A C 1
ATOM 1568 O O . THR A 1 196 ? 22.279 8.735 12.666 1.00 28.92 196 THR A O 1
ATOM 1571 N N . TYR A 1 197 ? 22.088 10.848 11.962 1.00 34.47 197 TYR A N 1
ATOM 1572 C CA . TYR A 1 197 ? 23.178 10.759 10.988 1.00 34.47 197 TYR A CA 1
ATOM 1573 C C . TYR A 1 197 ? 24.432 11.296 11.676 1.00 34.47 197 TYR A C 1
ATOM 1575 O O . TYR A 1 197 ? 24.636 12.505 11.782 1.00 34.47 197 TYR A O 1
ATOM 1583 N N . VAL A 1 198 ? 25.228 10.376 12.223 1.00 38.09 198 VAL A N 1
ATOM 1584 C CA . VAL A 1 198 ? 26.593 10.671 12.654 1.00 38.09 198 VAL A CA 1
ATOM 1585 C C . VAL A 1 198 ? 27.433 10.815 11.392 1.00 38.09 198 VAL A C 1
ATOM 1587 O O . VAL A 1 198 ? 27.609 9.864 10.633 1.00 38.09 198 VAL A O 1
ATOM 1590 N N . ASP A 1 199 ? 27.915 12.033 11.183 1.00 35.91 199 ASP A N 1
ATOM 1591 C CA . ASP A 1 199 ? 29.060 12.347 10.340 1.00 35.91 199 ASP A CA 1
ATOM 1592 C C . ASP A 1 199 ? 30.273 11.554 10.858 1.00 35.91 199 ASP A C 1
ATOM 1594 O O . ASP A 1 199 ? 30.875 11.909 11.870 1.00 35.91 199 ASP A O 1
ATOM 1598 N N . GLU A 1 200 ? 30.649 10.479 10.171 1.00 35.28 200 GLU A N 1
ATOM 1599 C CA . GLU A 1 200 ? 31.999 9.925 10.265 1.00 35.28 200 GLU A CA 1
ATOM 1600 C C . GLU A 1 200 ? 32.564 9.775 8.856 1.00 35.28 200 GLU A C 1
ATOM 1602 O O . GLU A 1 200 ? 32.358 8.791 8.150 1.00 35.28 200 GLU A O 1
ATOM 1607 N N . VAL A 1 201 ? 33.295 10.812 8.452 1.00 39.75 201 VAL A N 1
ATOM 1608 C CA . VAL A 1 201 ? 34.270 10.766 7.366 1.00 39.75 201 VAL A CA 1
ATOM 1609 C C . VAL A 1 201 ? 35.505 10.037 7.908 1.00 39.75 201 VAL A C 1
ATOM 1611 O O . VAL A 1 201 ? 36.194 10.603 8.762 1.00 39.75 201 VAL A O 1
ATOM 1614 N N . PRO A 1 202 ? 35.867 8.828 7.441 1.00 38.03 202 PRO A N 1
ATOM 1615 C CA . PRO A 1 202 ? 37.165 8.279 7.776 1.00 38.03 202 PRO A CA 1
ATOM 1616 C C . PRO A 1 202 ? 38.211 8.937 6.874 1.00 38.03 202 PRO A C 1
ATOM 1618 O O . PRO A 1 202 ? 38.464 8.528 5.740 1.00 38.03 202 PRO A O 1
ATOM 1621 N N . ASN A 1 203 ? 38.836 9.980 7.417 1.00 36.94 203 ASN A N 1
ATOM 1622 C CA . ASN A 1 203 ? 40.189 10.371 7.051 1.00 36.94 203 ASN A CA 1
ATOM 1623 C C . ASN A 1 203 ? 41.097 9.148 7.222 1.00 36.94 203 ASN A C 1
ATOM 1625 O O . ASN A 1 203 ? 41.328 8.710 8.346 1.00 36.94 203 ASN A O 1
ATOM 1629 N N . ASN A 1 204 ? 41.656 8.634 6.129 1.00 39.62 204 ASN A N 1
ATOM 1630 C CA . ASN A 1 204 ? 42.892 7.869 6.215 1.00 39.62 204 ASN A CA 1
ATOM 1631 C C . ASN A 1 204 ? 43.860 8.357 5.137 1.00 39.62 204 ASN A C 1
ATOM 1633 O O . ASN A 1 204 ? 43.888 7.875 4.006 1.00 39.62 204 ASN A O 1
ATOM 1637 N N . VAL A 1 205 ? 44.628 9.376 5.517 1.00 44.19 205 VAL A N 1
ATOM 1638 C CA . VAL A 1 205 ? 45.924 9.679 4.922 1.00 44.19 205 VAL A CA 1
ATOM 1639 C C . VAL A 1 205 ? 46.943 8.871 5.711 1.00 44.19 205 VAL A C 1
ATOM 1641 O O . VAL A 1 205 ? 47.076 9.104 6.904 1.00 44.19 205 VAL A O 1
ATOM 1644 N N . GLU A 1 206 ? 47.633 7.950 5.042 1.00 38.41 206 GLU A N 1
ATOM 1645 C CA . GLU A 1 206 ? 49.080 7.702 5.153 1.00 38.41 206 GLU A CA 1
ATOM 1646 C C . GLU A 1 206 ? 49.439 6.576 4.161 1.00 38.41 206 GLU A C 1
ATOM 1648 O O . GLU A 1 206 ? 48.899 5.478 4.209 1.00 38.41 206 GLU A O 1
ATOM 1653 N N . SER A 1 207 ? 50.132 6.899 3.068 1.00 37.91 207 SER A N 1
ATOM 1654 C CA . SER A 1 207 ? 51.601 6.876 2.968 1.00 37.91 207 SER A CA 1
ATOM 1655 C C . SER A 1 207 ? 52.176 5.460 2.830 1.00 37.91 207 SER A C 1
ATOM 1657 O O . SER A 1 207 ? 52.548 4.832 3.819 1.00 37.91 207 SER A O 1
ATOM 1659 N N . SER A 1 208 ? 52.323 5.000 1.583 1.00 36.56 208 SER A N 1
ATOM 1660 C CA . SER A 1 208 ? 53.507 4.304 1.033 1.00 36.56 208 SER A CA 1
ATOM 1661 C C . SER A 1 208 ? 53.395 4.207 -0.485 1.00 36.56 208 SER A C 1
ATOM 1663 O O . SER A 1 208 ? 52.286 3.884 -0.965 1.00 36.56 208 SER A O 1
#

pLDDT: mean 71.6, std 17.89, range [28.92, 93.69]

Sequence (208 aa):
MTEDVIESDDRLSLIDKLELVDQVGMYHIKGYSVPEISSLMDVDKSEVREMIDEYRLILNRQAESDPYFLERVQLNTIKALNEFDEIGKESWETVSIATDHGMVSARIQALKLCTEVAHKKAQLHQLMNNNQTDVEYVARMQRAESVNALLSKIVRDVIAQYPDIRDKVQRDLAEAFEVLDDGVIDMTDDKTLEATYVDEVPNNVESS

Foldseek 3Di:
DDPPPPPPPPPQPPVNLVVLLVVLLVCVVVPDDLVRSCVVVVHDSVVSVVSNVVNVVVVVVVVVVDPCPVVVVVVVLVVVLVVLVVLLVVLVVQLVVCVVVVVVVSNVVSVVSNVVSVVVSVVSVVVVVVPPVVVVVCVVVVVVVVVVVVVVVVLVVVCVVDVPCVVVSVVVVVVVVVVVVVVVVVVPPPPPPPDDPDDDDDDDDDDD

Radius of gyration: 28.75 Å; chains: 1; bounding box: 83×78×75 Å

Secondary structure (DSSP, 8-state):
-------------HHHHHHHHHHHHHHHHTT--HHHHHHHHT--HHHHHHHHHHHHHHHHHHHHH-TTHHHHHHHHHHHHHHHHHHHHHHHHHHHHHHHHTT-HHHHHHHHHHHHHHHHHHHHHHHHHHH-THHHHHHHHHHHHHHHHHHHHHHHHHHHHH-GGGHHHHHHHHHHHHHHHHHHHHTTT----S---------------